Protein AF-A0AAW2H6U5-F1 (afdb_monomer)

Mean predicted aligned error: 12.39 Å

Radius of gyration: 23.2 Å; Cα contacts (8 Å, |Δi|>4): 201; chains: 1; bounding box: 66×37×61 Å

Secondary structure (DSSP, 8-state):
--TTSSS-HHHHHHHHHHHHHHHHHTHHHHHHHHHT-HHHHHHHHHHHHHHHHHHHT--TTS-HHHHHHHTT---HHHHHHHHT-HHHHHHHT-SS-HHHHHHTTS-S--S-SSSS-S---HHIIIII-GGGHHHHHHHHHHH-S---HHHHHHHHHH-HHHHHHHHHHHHHHHHHHHHHHHHHHHHH-PPP--THHHHHHHHHHHHHHHHTT--

Solvent-accessible surface area (backbone atoms only — not comparable to full-atom values): 12044 Å² total; per-residue (Å²): 133,70,73,85,73,76,80,56,62,68,59,42,46,50,54,53,50,52,53,48,51,57,57,45,70,50,10,71,78,44,33,70,66,35,73,77,30,70,72,56,42,52,52,51,50,56,55,48,31,56,51,23,26,63,45,60,51,50,64,90,84,57,51,56,66,60,27,24,59,74,49,74,44,76,58,64,69,61,54,13,50,63,65,42,31,44,51,59,25,48,78,69,41,46,65,75,30,32,37,38,29,27,74,72,67,77,37,95,53,26,40,34,93,79,52,92,46,75,55,21,42,38,63,40,58,60,66,65,42,75,82,44,47,69,55,43,50,63,36,30,77,67,73,37,88,68,50,51,67,70,53,46,54,56,47,28,77,74,32,71,69,34,34,50,41,50,46,53,43,26,46,57,50,48,54,49,40,42,51,50,50,56,49,49,48,66,74,71,44,84,74,76,77,74,63,64,73,60,52,55,61,53,50,56,53,53,53,53,55,56,62,67,72,77,114

Sequence (215 aa):
MRNLAGPSYWCRRLYATALESIALYGSPVWAEATAKNRKIERKIAAAQKIIAIRTIRGYRTIGADAAMVMACRPPIPVAAAARSSVMTQIISGHGSFPAFLAKIGKRESPKCTYCEAERDDADHTLATCPRWETERRDLKAVIGENLSLPVVVSTMVSREEAWEAVRIFSERVMLKKEQDERRENRESGPFPRTSARTRGLTEERRENGRRQACG

Foldseek 3Di:
DQLPDDDDLVVLLVVLVVVLCVLLVCLLVCLVVQVVPPVSLVVQLVVNQVSLCSNQSHDPPDDSVRSCVSSVHDRSSVSSCVSNQLLVCLLVQHALQLQNCCVVVNDVAQADPQDGRRHGTSCCLQQPRPVLVVLNVLLCVQQNNDRDSVSLVVSLVVDVVSVVSSSVSSCVSRVVSVVVVVVVCVVVDDDPPPPVVVVVVVVVVVVVVVVVVPD

Organism: NCBI:txid328185

pLDDT: mean 82.12, std 15.39, range [36.56, 96.62]

Structure (mmCIF, N/CA/C/O backbone):
data_AF-A0AAW2H6U5-F1
#
_entry.id   AF-A0AAW2H6U5-F1
#
loop_
_atom_site.group_PDB
_atom_site.id
_atom_site.type_symbol
_atom_site.label_atom_id
_atom_site.label_alt_id
_atom_site.label_comp_id
_atom_site.label_asym_id
_atom_site.label_entity_id
_atom_site.label_seq_id
_atom_site.pdbx_PDB_ins_code
_atom_site.Cartn_x
_atom_site.Cartn_y
_atom_site.Cartn_z
_atom_site.occupancy
_atom_site.B_iso_or_equiv
_atom_site.auth_seq_id
_atom_site.auth_comp_id
_atom_site.auth_asym_id
_atom_site.auth_atom_id
_atom_site.pdbx_PDB_model_num
ATOM 1 N N . MET A 1 1 ? 28.348 12.782 -23.725 1.00 47.97 1 MET A N 1
ATOM 2 C CA . MET A 1 1 ? 29.089 11.500 -23.734 1.00 47.97 1 MET A CA 1
ATOM 3 C C . MET A 1 1 ? 28.884 10.831 -25.079 1.00 47.97 1 MET A C 1
ATOM 5 O O . MET A 1 1 ? 27.782 10.912 -25.605 1.00 47.97 1 MET A O 1
ATOM 9 N N . ARG A 1 2 ? 29.933 10.230 -25.647 1.00 54.41 2 ARG A N 1
ATOM 10 C CA . ARG A 1 2 ? 29.872 9.526 -26.934 1.00 54.41 2 ARG A CA 1
ATOM 11 C C . ARG A 1 2 ? 29.038 8.254 -26.771 1.00 54.41 2 ARG A C 1
ATOM 13 O O . ARG A 1 2 ? 29.382 7.395 -25.970 1.00 54.41 2 ARG A O 1
ATOM 20 N N . ASN A 1 3 ? 27.966 8.114 -27.546 1.00 62.38 3 ASN A N 1
ATOM 21 C CA . ASN A 1 3 ? 27.073 6.954 -27.478 1.00 62.38 3 ASN A CA 1
ATOM 22 C C . ASN A 1 3 ? 27.720 5.659 -28.005 1.00 62.38 3 ASN A C 1
ATOM 24 O O . ASN A 1 3 ? 27.108 4.603 -27.893 1.00 62.38 3 ASN A O 1
ATOM 28 N N . LEU A 1 4 ? 28.949 5.705 -28.538 1.00 62.38 4 LEU A N 1
ATOM 29 C CA . LEU A 1 4 ? 29.578 4.635 -29.326 1.00 62.38 4 LEU A CA 1
ATOM 30 C C . LEU A 1 4 ? 30.656 3.813 -28.587 1.00 62.38 4 LEU A C 1
ATOM 32 O O . LEU A 1 4 ? 30.860 2.662 -28.957 1.00 62.38 4 LEU A O 1
ATOM 36 N N . ALA A 1 5 ? 31.213 4.293 -27.470 1.00 63.22 5 ALA A N 1
ATOM 37 C CA . ALA A 1 5 ? 32.173 3.540 -26.650 1.00 63.22 5 ALA A CA 1
ATOM 38 C C . ALA A 1 5 ? 31.732 3.547 -25.177 1.00 63.22 5 ALA A C 1
ATOM 40 O O . ALA A 1 5 ? 31.660 4.605 -24.555 1.00 63.22 5 ALA A O 1
ATOM 41 N N . GLY A 1 6 ? 31.358 2.385 -24.635 1.00 69.38 6 GLY A N 1
ATOM 42 C CA . GLY A 1 6 ? 30.883 2.255 -23.255 1.00 69.38 6 GLY A CA 1
ATOM 43 C C . GLY A 1 6 ? 30.446 0.827 -22.903 1.00 69.38 6 GLY A C 1
ATOM 44 O O . GLY A 1 6 ? 30.446 -0.031 -23.787 1.00 69.38 6 GLY A O 1
ATOM 45 N N . PRO A 1 7 ? 30.053 0.572 -21.639 1.00 75.62 7 PRO A N 1
ATOM 46 C CA . PRO A 1 7 ? 29.715 -0.762 -21.131 1.00 75.62 7 PRO A CA 1
ATOM 47 C C . PRO A 1 7 ? 28.655 -1.480 -21.974 1.00 75.62 7 PRO A C 1
ATOM 49 O O . PRO A 1 7 ? 27.832 -0.834 -22.629 1.00 75.62 7 PRO A O 1
ATOM 52 N N . SER A 1 8 ? 28.627 -2.813 -21.941 1.00 80.38 8 SER A N 1
ATOM 53 C CA . SER A 1 8 ? 27.628 -3.603 -22.674 1.00 80.38 8 SER A CA 1
ATOM 54 C C . SER A 1 8 ? 26.189 -3.207 -22.296 1.00 80.38 8 SER A C 1
ATOM 56 O O . SER A 1 8 ? 25.937 -2.583 -21.257 1.00 80.38 8 SER A O 1
ATOM 58 N N . TYR A 1 9 ? 25.226 -3.546 -23.158 1.00 79.44 9 TYR A N 1
ATOM 59 C CA . TYR A 1 9 ? 23.799 -3.344 -22.876 1.00 79.44 9 TYR A CA 1
ATOM 60 C C . TYR A 1 9 ? 23.400 -3.976 -21.532 1.00 79.44 9 TYR A C 1
ATOM 62 O O . TYR A 1 9 ? 22.766 -3.323 -20.703 1.00 79.44 9 TYR A O 1
ATOM 70 N N . TRP A 1 10 ? 23.862 -5.204 -21.278 1.00 79.62 10 TRP A N 1
ATOM 71 C CA . TRP A 1 10 ? 23.588 -5.953 -20.052 1.00 79.62 10 TRP A CA 1
ATOM 72 C C . TRP A 1 10 ? 24.084 -5.235 -18.797 1.00 79.62 10 TRP A C 1
ATOM 74 O O . TRP A 1 10 ? 23.314 -5.083 -17.850 1.00 79.62 10 TRP A O 1
ATOM 84 N N . CYS A 1 11 ? 25.315 -4.710 -18.808 1.00 82.38 11 CYS A N 1
ATOM 85 C CA . CYS A 1 11 ? 25.850 -3.950 -17.676 1.00 82.38 11 CYS A CA 1
ATOM 86 C C . CYS A 1 11 ? 24.999 -2.711 -17.379 1.00 82.38 11 CYS A C 1
ATOM 88 O O . CYS A 1 11 ? 24.620 -2.465 -16.237 1.00 82.38 11 CYS A O 1
ATOM 90 N N . ARG A 1 12 ? 24.644 -1.935 -18.408 1.00 85.25 12 ARG A N 1
ATOM 91 C CA . ARG A 1 12 ? 23.843 -0.712 -18.234 1.00 85.25 12 ARG A CA 1
ATOM 92 C C . ARG A 1 12 ? 22.440 -1.002 -17.735 1.00 85.25 12 ARG A C 1
ATOM 94 O O . ARG A 1 12 ? 21.948 -0.301 -16.853 1.00 85.25 12 ARG A O 1
ATOM 101 N N . ARG A 1 13 ? 21.826 -2.060 -18.258 1.00 84.88 13 ARG A N 1
ATOM 102 C CA . ARG A 1 13 ? 20.518 -2.523 -17.811 1.00 84.88 13 ARG A CA 1
ATOM 103 C C . ARG A 1 13 ? 20.555 -2.986 -16.360 1.00 84.88 13 ARG A C 1
ATOM 105 O O . ARG A 1 13 ? 19.623 -2.693 -15.617 1.00 84.88 13 ARG A O 1
ATOM 112 N N . LEU A 1 14 ? 21.624 -3.657 -15.935 1.00 85.62 14 LEU A N 1
ATOM 113 C CA . LEU A 1 14 ? 21.800 -4.081 -14.547 1.00 85.62 14 LEU A CA 1
ATOM 114 C C . LEU A 1 14 ? 21.896 -2.874 -13.603 1.00 85.62 14 LEU A C 1
ATOM 116 O O . LEU A 1 14 ? 21.131 -2.803 -12.645 1.00 85.62 14 LEU A O 1
ATOM 120 N N . TYR A 1 15 ? 22.719 -1.871 -13.929 1.00 82.56 15 TYR A N 1
ATOM 121 C CA . TYR A 1 15 ? 22.787 -0.626 -13.151 1.00 82.56 15 TYR A CA 1
ATOM 122 C C . TYR A 1 15 ? 21.450 0.118 -13.102 1.00 82.56 15 TYR A C 1
ATOM 124 O O . TYR A 1 15 ? 21.033 0.556 -12.032 1.00 82.56 15 TYR A O 1
ATOM 132 N N . ALA A 1 16 ? 20.753 0.237 -14.236 1.00 84.31 16 ALA A N 1
ATOM 133 C CA . ALA A 1 16 ? 19.435 0.864 -14.278 1.00 84.31 16 ALA A CA 1
ATOM 134 C C . ALA A 1 16 ? 18.430 0.122 -13.381 1.00 84.31 16 ALA A C 1
ATOM 136 O O . ALA A 1 16 ? 17.672 0.747 -12.649 1.00 84.31 16 ALA A O 1
ATOM 137 N N . THR A 1 17 ? 18.450 -1.214 -13.397 1.00 85.31 17 THR A N 1
ATOM 138 C CA . THR A 1 17 ? 17.581 -2.050 -12.548 1.00 85.31 17 THR A CA 1
ATOM 139 C C . THR A 1 17 ? 17.917 -1.895 -11.067 1.00 85.31 17 THR A C 1
ATOM 141 O O . THR A 1 17 ? 17.013 -1.755 -10.254 1.00 85.31 17 THR A O 1
ATOM 144 N N . ALA A 1 18 ? 19.201 -1.867 -10.701 1.00 86.75 18 ALA A N 1
ATOM 145 C CA . ALA A 1 18 ? 19.619 -1.672 -9.315 1.00 86.75 18 ALA A CA 1
ATOM 146 C C . ALA A 1 18 ? 19.183 -0.298 -8.775 1.00 86.75 18 ALA A C 1
ATOM 148 O O . ALA A 1 18 ? 18.625 -0.213 -7.683 1.00 86.75 18 ALA A O 1
ATOM 149 N N . LEU A 1 19 ? 19.377 0.767 -9.562 1.00 82.88 19 LEU A N 1
ATOM 150 C CA . LEU A 1 19 ? 18.942 2.119 -9.199 1.00 82.88 19 LEU A CA 1
ATOM 151 C C . LEU A 1 19 ? 17.421 2.209 -9.040 1.00 82.88 19 LEU A C 1
ATOM 153 O O . LEU A 1 19 ? 16.945 2.811 -8.079 1.00 82.88 19 LEU A O 1
ATOM 157 N N . GLU A 1 20 ? 16.661 1.588 -9.943 1.00 82.81 20 GLU A N 1
ATOM 158 C CA . GLU A 1 20 ? 15.203 1.522 -9.832 1.00 82.81 20 GLU A CA 1
ATOM 159 C C . GLU A 1 20 ? 14.761 0.731 -8.600 1.00 82.81 20 GLU A C 1
ATOM 161 O O . GLU A 1 20 ? 13.900 1.203 -7.865 1.00 82.81 20 GLU A O 1
ATOM 166 N N . SER A 1 21 ? 15.371 -0.420 -8.310 1.00 82.38 21 SER A N 1
ATOM 167 C CA . SER A 1 21 ? 15.070 -1.193 -7.101 1.00 82.38 21 SER A CA 1
ATOM 168 C C . SER A 1 21 ? 15.317 -0.391 -5.823 1.00 82.38 21 SER A C 1
ATOM 170 O O . SER A 1 21 ? 14.460 -0.395 -4.943 1.00 82.38 21 SER A O 1
ATOM 172 N N . ILE A 1 22 ? 16.429 0.347 -5.737 1.00 83.06 22 ILE A N 1
ATOM 173 C CA . ILE A 1 22 ? 16.742 1.211 -4.586 1.00 83.06 22 ILE A CA 1
ATOM 174 C C . ILE A 1 22 ? 15.729 2.356 -4.467 1.00 83.06 22 ILE A C 1
ATOM 176 O O . ILE A 1 22 ? 15.188 2.591 -3.386 1.00 83.06 22 ILE A O 1
ATOM 180 N N . ALA A 1 23 ? 15.440 3.054 -5.571 1.00 82.94 23 ALA A N 1
ATOM 181 C CA . ALA A 1 23 ? 14.481 4.157 -5.575 1.00 82.94 23 ALA A CA 1
ATOM 182 C C . ALA A 1 23 ? 13.087 3.684 -5.136 1.00 82.94 23 ALA A C 1
ATOM 184 O O . ALA A 1 23 ? 12.436 4.313 -4.300 1.00 82.94 23 ALA A O 1
ATOM 185 N N . LEU A 1 24 ? 12.653 2.543 -5.669 1.00 84.31 24 LEU A N 1
ATOM 186 C CA . LEU A 1 24 ? 11.332 1.980 -5.433 1.00 84.31 24 LEU A CA 1
ATOM 187 C C . LEU A 1 24 ? 11.199 1.284 -4.074 1.00 84.31 24 LEU A C 1
ATOM 189 O O . LEU A 1 24 ? 10.089 1.221 -3.554 1.00 84.31 24 LEU A O 1
ATOM 193 N N . TYR A 1 25 ? 12.288 0.812 -3.467 1.00 82.19 25 TYR A N 1
ATOM 194 C CA . TYR A 1 25 ? 12.270 0.298 -2.093 1.00 82.19 25 TYR A CA 1
ATOM 195 C C . TYR A 1 25 ? 11.802 1.372 -1.100 1.00 82.19 25 TYR A C 1
ATOM 197 O O . TYR A 1 25 ? 10.975 1.112 -0.232 1.00 82.19 25 TYR A O 1
ATOM 205 N N . GLY A 1 26 ? 12.262 2.613 -1.281 1.00 78.50 26 GLY A N 1
ATOM 206 C CA . GLY A 1 26 ? 11.816 3.753 -0.479 1.00 78.50 26 GLY A CA 1
ATOM 207 C C . GLY A 1 26 ? 10.468 4.346 -0.899 1.00 78.50 26 GLY A C 1
ATOM 208 O O . GLY A 1 26 ? 10.044 5.321 -0.280 1.00 78.50 26 GLY A O 1
ATOM 209 N N . SER A 1 27 ? 9.806 3.811 -1.937 1.00 84.56 27 SER A N 1
ATOM 210 C CA . SER A 1 27 ? 8.591 4.413 -2.514 1.00 84.56 27 SER A CA 1
ATOM 211 C C . SER A 1 27 ? 7.471 4.683 -1.510 1.00 84.56 27 SER A C 1
ATOM 213 O O . SER A 1 27 ? 6.903 5.768 -1.609 1.00 84.56 27 SER A O 1
ATOM 215 N N . PRO A 1 28 ? 7.197 3.846 -0.487 1.00 75.50 28 PRO A N 1
ATOM 216 C CA . PRO A 1 28 ? 6.166 4.167 0.501 1.00 75.50 28 PRO A CA 1
ATOM 217 C C . PRO A 1 28 ? 6.388 5.499 1.229 1.00 75.50 28 PRO A C 1
ATOM 219 O O . PRO A 1 28 ? 5.431 6.137 1.643 1.00 75.50 28 PRO A O 1
ATOM 222 N N . VAL A 1 29 ? 7.641 5.945 1.370 1.00 75.88 29 VAL A N 1
ATOM 223 C CA . VAL A 1 29 ? 7.982 7.172 2.107 1.00 75.88 29 VAL A CA 1
ATOM 224 C C . VAL A 1 29 ? 7.812 8.422 1.246 1.00 75.88 29 VAL A C 1
ATOM 226 O O . VAL A 1 29 ? 7.432 9.476 1.751 1.00 75.88 29 VAL A O 1
ATOM 229 N N . TRP A 1 30 ? 8.136 8.339 -0.046 1.00 82.81 30 TRP A N 1
ATOM 230 C CA . TRP A 1 30 ? 8.216 9.519 -0.911 1.00 82.81 30 TRP A CA 1
ATOM 231 C C . TRP A 1 30 ? 7.161 9.557 -2.025 1.00 82.81 30 TRP A C 1
ATOM 233 O O . TRP A 1 30 ? 6.869 10.647 -2.516 1.00 82.81 30 TRP A O 1
ATOM 243 N N . ALA A 1 31 ? 6.564 8.430 -2.429 1.00 83.69 31 ALA A N 1
ATOM 244 C CA . ALA A 1 31 ? 5.676 8.360 -3.596 1.00 83.69 31 ALA A CA 1
ATOM 245 C C . ALA A 1 31 ? 4.509 9.348 -3.483 1.00 83.69 31 ALA A C 1
ATOM 247 O O . ALA A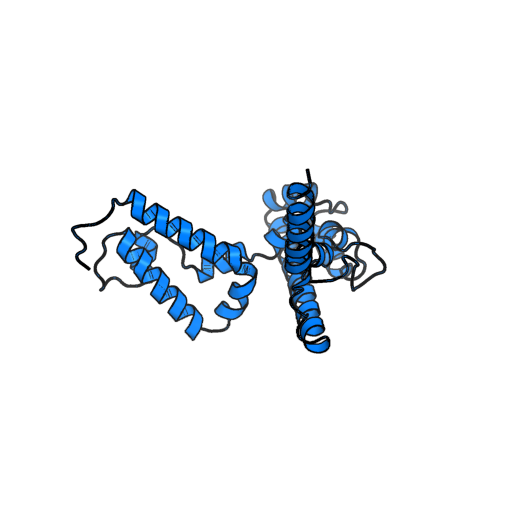 1 31 ? 4.345 10.199 -4.358 1.00 83.69 31 ALA A O 1
ATOM 248 N N . GLU A 1 32 ? 3.781 9.330 -2.363 1.00 75.94 32 GLU A N 1
ATOM 249 C CA . GLU A 1 32 ? 2.637 10.222 -2.138 1.00 75.94 32 GLU A CA 1
ATOM 250 C C . GLU A 1 32 ? 3.055 11.706 -2.094 1.00 75.94 32 GLU A C 1
ATOM 252 O O . GLU A 1 32 ? 2.408 12.572 -2.688 1.00 75.94 32 GLU A O 1
ATOM 257 N N . ALA A 1 33 ? 4.178 12.010 -1.434 1.00 78.44 33 ALA A N 1
ATOM 258 C CA . ALA A 1 33 ? 4.693 13.373 -1.317 1.00 78.44 33 ALA A CA 1
ATOM 259 C C . ALA A 1 33 ? 5.113 13.952 -2.679 1.00 78.44 33 ALA A C 1
ATOM 261 O O . ALA A 1 33 ? 4.900 15.135 -2.955 1.00 78.44 33 ALA A O 1
ATOM 262 N N . THR A 1 34 ? 5.695 13.121 -3.547 1.00 82.62 34 THR A N 1
ATOM 263 C CA . THR A 1 34 ? 6.127 13.541 -4.888 1.00 82.62 34 THR A CA 1
ATOM 264 C C . THR A 1 34 ? 4.982 13.610 -5.893 1.00 82.62 34 THR A C 1
ATOM 266 O O . THR A 1 34 ? 4.987 14.522 -6.719 1.00 82.62 34 THR A O 1
ATOM 269 N N . ALA A 1 35 ? 3.968 12.744 -5.776 1.00 77.62 35 ALA A N 1
ATOM 270 C CA . ALA A 1 35 ? 2.768 12.769 -6.617 1.00 77.62 35 ALA A CA 1
ATOM 271 C C . ALA A 1 35 ? 1.986 14.090 -6.490 1.00 77.62 35 ALA A C 1
ATOM 273 O O . ALA A 1 35 ? 1.410 14.581 -7.457 1.00 77.62 35 ALA A O 1
ATOM 274 N N . LYS A 1 36 ? 2.022 14.723 -5.311 1.00 81.06 36 LYS A N 1
ATOM 275 C CA . LYS A 1 36 ? 1.376 16.024 -5.063 1.00 81.06 36 LYS A CA 1
ATOM 276 C C . LYS A 1 36 ? 2.177 17.220 -5.598 1.00 81.06 36 LYS A C 1
ATOM 278 O O . LYS A 1 36 ? 1.677 18.343 -5.588 1.00 81.06 36 LYS A O 1
ATOM 283 N N . ASN A 1 37 ? 3.415 17.021 -6.066 1.00 88.19 37 ASN A N 1
ATOM 284 C CA . ASN A 1 37 ? 4.310 18.103 -6.477 1.00 88.19 37 ASN A CA 1
ATOM 285 C C . ASN A 1 37 ? 4.921 17.874 -7.869 1.00 88.19 37 ASN A C 1
ATOM 287 O O . ASN A 1 37 ? 6.013 17.314 -8.015 1.00 88.19 37 ASN A O 1
ATOM 291 N N . ARG A 1 38 ? 4.283 18.463 -8.891 1.00 86.88 38 ARG A N 1
ATOM 292 C CA . ARG A 1 38 ? 4.732 18.415 -10.298 1.00 86.88 38 ARG A CA 1
ATOM 293 C C . ARG A 1 38 ? 6.185 18.853 -10.511 1.00 86.88 38 ARG A C 1
ATOM 295 O O . ARG A 1 38 ? 6.823 18.405 -11.462 1.00 86.88 38 ARG A O 1
ATOM 302 N N . LYS A 1 39 ? 6.740 19.745 -9.677 1.00 89.25 39 LYS A N 1
ATOM 303 C CA . LYS A 1 39 ? 8.150 20.162 -9.811 1.00 89.25 39 LYS A CA 1
ATOM 304 C C . LYS A 1 39 ? 9.098 19.027 -9.424 1.00 89.25 39 LYS A C 1
ATOM 306 O O . LYS A 1 39 ? 10.117 18.849 -10.087 1.00 89.25 39 LYS A O 1
ATOM 311 N N . ILE A 1 40 ? 8.778 18.274 -8.371 1.00 86.38 40 ILE A N 1
ATOM 312 C CA . ILE A 1 40 ? 9.586 17.129 -7.929 1.00 86.38 40 ILE A CA 1
ATOM 313 C C . ILE A 1 40 ? 9.432 15.972 -8.916 1.00 86.38 40 ILE A C 1
ATOM 315 O O . ILE A 1 40 ? 10.435 15.409 -9.349 1.00 86.38 40 ILE A O 1
ATOM 319 N N . GLU A 1 41 ? 8.206 15.695 -9.355 1.00 84.12 41 GLU A N 1
ATOM 320 C CA . GLU A 1 41 ? 7.919 14.677 -10.368 1.00 84.12 41 GLU A CA 1
ATOM 321 C C . GLU A 1 41 ? 8.724 14.907 -11.660 1.00 84.12 41 GLU A C 1
ATOM 323 O O . GLU A 1 41 ? 9.410 14.006 -12.144 1.00 84.12 41 GLU A O 1
ATOM 328 N N . ARG A 1 42 ? 8.757 16.149 -12.166 1.00 86.88 42 ARG A N 1
ATOM 329 C CA . ARG A 1 42 ? 9.573 16.520 -13.336 1.00 86.88 42 ARG A CA 1
ATOM 330 C C . ARG A 1 42 ? 11.068 16.292 -13.119 1.00 86.88 42 ARG A C 1
ATOM 332 O O . ARG A 1 42 ? 11.757 15.884 -14.052 1.00 86.88 42 ARG A O 1
ATOM 339 N N . LYS A 1 43 ? 11.587 16.545 -11.913 1.00 89.12 43 LYS A N 1
ATOM 340 C CA . LYS A 1 43 ? 12.998 16.278 -11.583 1.00 89.12 43 LYS A CA 1
ATOM 341 C C . LYS A 1 43 ? 13.301 14.778 -11.596 1.00 89.12 43 LYS A C 1
ATOM 343 O O . LYS A 1 43 ? 14.331 14.383 -12.138 1.00 89.12 43 LYS A O 1
ATOM 348 N N . ILE A 1 44 ? 12.398 13.952 -11.063 1.00 87.88 44 ILE A N 1
ATOM 349 C CA . ILE A 1 44 ? 12.517 12.486 -11.100 1.00 87.88 44 ILE A CA 1
ATOM 350 C C . ILE A 1 44 ? 12.487 11.990 -12.550 1.00 87.88 44 ILE A C 1
ATOM 352 O O . ILE A 1 44 ? 13.386 11.256 -12.959 1.00 87.88 44 ILE A O 1
ATOM 356 N N . ALA A 1 45 ? 11.527 12.453 -13.355 1.00 85.81 45 ALA A N 1
ATOM 357 C CA . ALA A 1 45 ? 11.429 12.096 -14.770 1.00 85.81 45 ALA A CA 1
ATOM 358 C C . ALA A 1 45 ? 12.678 12.522 -15.565 1.00 85.81 45 ALA A C 1
ATOM 360 O O . ALA A 1 45 ? 13.179 11.766 -16.398 1.00 85.81 45 ALA A O 1
ATOM 361 N N . ALA A 1 46 ? 13.242 13.700 -15.276 1.00 89.25 46 ALA A N 1
ATOM 362 C CA . ALA A 1 46 ? 14.486 14.158 -15.892 1.00 89.25 46 ALA A CA 1
ATOM 363 C C . ALA A 1 46 ? 15.682 13.261 -15.526 1.00 89.25 46 ALA A C 1
ATOM 365 O O . ALA A 1 46 ? 16.483 12.921 -16.399 1.00 89.25 46 ALA A O 1
ATOM 366 N N . ALA A 1 47 ? 15.791 12.834 -14.264 1.00 89.88 47 ALA A N 1
ATOM 367 C CA . ALA A 1 47 ? 16.833 11.908 -13.825 1.00 89.88 47 ALA A CA 1
ATOM 368 C C . ALA A 1 47 ? 16.672 10.521 -14.473 1.00 89.88 47 ALA A C 1
ATOM 370 O O . ALA A 1 47 ? 17.640 9.963 -14.998 1.00 89.88 47 ALA A O 1
ATOM 371 N N . GLN A 1 48 ? 15.446 9.995 -14.518 1.00 90.56 48 GLN A N 1
ATOM 372 C CA . GLN A 1 48 ? 15.150 8.710 -15.146 1.00 90.56 48 GLN A CA 1
ATOM 373 C C . GLN A 1 48 ? 15.415 8.734 -16.656 1.00 90.56 48 GLN A C 1
ATOM 375 O O . GLN A 1 48 ? 16.009 7.795 -17.186 1.00 90.56 48 GLN A O 1
ATOM 380 N N . LYS A 1 49 ? 15.079 9.833 -17.346 1.00 91.44 49 LYS A N 1
ATOM 381 C CA . LYS A 1 49 ? 15.386 10.033 -18.771 1.00 91.44 49 LYS A CA 1
ATOM 382 C C . LYS A 1 49 ? 16.875 9.845 -19.061 1.00 91.44 49 LYS A C 1
ATOM 384 O O . LYS A 1 49 ? 17.232 9.217 -20.056 1.00 91.44 49 LYS A O 1
ATOM 389 N N . ILE A 1 50 ? 17.756 10.365 -18.204 1.00 90.94 50 ILE A N 1
ATOM 390 C CA . ILE A 1 50 ? 19.208 10.223 -18.382 1.00 90.94 50 ILE A CA 1
ATOM 391 C C . ILE A 1 50 ? 19.614 8.742 -18.346 1.00 90.94 50 ILE A C 1
ATOM 393 O O . ILE A 1 50 ? 20.427 8.303 -19.162 1.00 90.94 50 ILE A O 1
ATOM 397 N N . ILE A 1 51 ? 19.042 7.965 -17.425 1.00 88.69 51 ILE A N 1
ATOM 398 C CA . ILE A 1 51 ? 19.302 6.525 -17.289 1.00 88.69 51 ILE A CA 1
ATOM 399 C C . ILE A 1 51 ? 18.735 5.759 -18.494 1.00 88.69 51 ILE A C 1
ATOM 401 O O . ILE A 1 51 ? 19.441 4.937 -19.084 1.00 88.69 51 ILE A O 1
ATOM 405 N N . ALA A 1 52 ? 17.505 6.069 -18.910 1.00 90.19 52 ALA A N 1
ATOM 406 C CA . ALA A 1 52 ? 16.844 5.443 -20.053 1.00 90.19 52 ALA A CA 1
ATOM 407 C C . ALA A 1 52 ? 17.641 5.655 -21.350 1.00 90.19 52 ALA A C 1
ATOM 409 O O . ALA A 1 52 ? 18.005 4.687 -22.017 1.00 90.19 52 ALA A O 1
ATOM 410 N N . ILE A 1 53 ? 18.039 6.900 -21.642 1.00 91.44 53 ILE A N 1
ATOM 411 C CA . ILE A 1 53 ? 18.857 7.240 -22.818 1.00 91.44 53 ILE A CA 1
ATOM 412 C C . ILE A 1 53 ? 20.194 6.489 -22.807 1.00 91.44 53 ILE A C 1
ATOM 414 O O . ILE A 1 53 ? 20.617 5.956 -23.835 1.00 91.44 53 ILE A O 1
ATOM 418 N N . ARG A 1 54 ? 20.860 6.401 -21.648 1.00 88.62 54 ARG A N 1
ATOM 419 C CA . ARG A 1 54 ? 22.122 5.653 -21.512 1.00 88.62 54 ARG A CA 1
ATOM 420 C C . ARG A 1 54 ? 21.943 4.159 -21.765 1.00 88.62 54 ARG A C 1
ATOM 422 O O . ARG A 1 54 ? 22.834 3.551 -22.365 1.00 88.62 54 ARG A O 1
ATOM 429 N N . THR A 1 55 ? 20.816 3.595 -21.336 1.00 89.38 55 THR A N 1
ATOM 430 C CA . THR A 1 55 ? 20.474 2.175 -21.503 1.00 89.38 55 THR A CA 1
ATOM 431 C C . THR A 1 55 ? 20.273 1.826 -22.976 1.00 89.38 55 THR A C 1
ATOM 433 O O . THR A 1 55 ? 20.852 0.851 -23.447 1.00 89.38 55 THR A O 1
ATOM 436 N N . ILE A 1 56 ? 19.553 2.669 -23.723 1.00 90.06 56 ILE A N 1
ATOM 437 C CA . ILE A 1 56 ? 19.238 2.434 -25.145 1.00 90.06 56 ILE A CA 1
ATOM 438 C C . ILE A 1 56 ? 20.269 3.011 -26.127 1.00 90.06 56 ILE A C 1
ATOM 440 O O . ILE A 1 56 ? 20.084 2.908 -27.333 1.00 90.06 56 ILE A O 1
ATOM 444 N N . ARG A 1 57 ? 21.343 3.656 -25.642 1.00 88.31 57 ARG A N 1
ATOM 445 C CA . ARG A 1 57 ? 22.323 4.404 -26.474 1.00 88.31 57 ARG A CA 1
ATOM 446 C C . ARG A 1 57 ? 21.700 5.524 -27.313 1.00 88.31 57 ARG A C 1
ATOM 448 O O . ARG A 1 57 ? 22.244 5.912 -28.344 1.00 88.31 57 ARG A O 1
ATOM 455 N N . GLY A 1 58 ? 20.581 6.058 -26.846 1.00 88.06 58 GLY A N 1
ATOM 456 C CA . GLY A 1 58 ? 19.780 7.023 -27.577 1.00 88.06 58 GLY A CA 1
ATOM 457 C C . GLY A 1 58 ? 20.441 8.396 -27.681 1.00 88.06 58 GLY A C 1
ATOM 458 O O . GLY A 1 58 ? 21.314 8.769 -26.891 1.00 88.06 58 GLY A O 1
ATOM 459 N N . TYR A 1 59 ? 20.012 9.191 -28.655 1.00 87.81 59 TYR A N 1
ATOM 460 C CA . TYR A 1 59 ? 20.386 10.600 -28.725 1.00 87.81 59 TYR A CA 1
ATOM 461 C C . TYR A 1 59 ? 19.708 11.401 -27.606 1.00 87.81 59 TYR A C 1
ATOM 463 O O . TYR A 1 59 ? 18.587 11.109 -27.195 1.00 87.81 59 TYR A O 1
ATOM 471 N N . ARG A 1 60 ? 20.370 12.466 -27.133 1.00 87.44 60 ARG A N 1
ATOM 472 C CA . ARG A 1 60 ? 19.831 13.347 -26.073 1.00 87.44 60 ARG A CA 1
ATOM 473 C C . ARG A 1 60 ? 18.504 14.029 -26.445 1.00 87.44 60 ARG A C 1
ATOM 475 O O . ARG A 1 60 ? 17.800 14.502 -25.555 1.00 87.44 60 ARG A O 1
ATOM 482 N N . THR A 1 61 ? 18.209 14.120 -27.743 1.00 90.44 61 THR A N 1
ATOM 483 C CA . THR A 1 61 ? 17.004 14.736 -28.318 1.00 90.44 61 THR A CA 1
ATOM 484 C C . THR A 1 61 ? 15.759 13.872 -28.166 1.00 90.44 61 THR A C 1
ATOM 486 O O . THR A 1 61 ? 14.658 14.398 -28.276 1.00 90.44 61 THR A O 1
ATOM 489 N N . ILE A 1 62 ? 15.905 12.579 -27.861 1.00 91.69 62 ILE A N 1
ATOM 490 C CA . ILE A 1 62 ? 14.767 11.692 -27.614 1.00 91.69 62 ILE A CA 1
ATOM 491 C C . ILE A 1 62 ? 13.952 12.240 -26.429 1.00 91.69 62 ILE A C 1
ATOM 493 O O . ILE A 1 62 ? 14.508 12.654 -25.401 1.00 91.69 62 ILE A O 1
ATOM 497 N N . GLY A 1 63 ? 12.626 12.279 -26.589 1.00 90.44 63 GLY A N 1
ATOM 498 C CA . GLY A 1 63 ? 11.683 12.663 -25.534 1.00 90.44 63 GLY A CA 1
ATOM 499 C C . GLY A 1 63 ? 11.786 11.749 -24.307 1.00 90.44 63 GLY A C 1
ATOM 500 O O . GLY A 1 63 ? 12.286 10.631 -24.404 1.00 90.44 63 GLY A O 1
ATOM 501 N N . ALA A 1 64 ? 11.350 12.218 -23.133 1.00 88.31 64 ALA A N 1
ATOM 502 C CA . ALA A 1 64 ? 11.421 11.412 -21.907 1.00 88.31 64 ALA A CA 1
ATOM 503 C C . ALA A 1 64 ? 10.622 10.106 -22.050 1.00 88.31 64 ALA A C 1
ATOM 505 O O . ALA A 1 64 ? 11.179 9.029 -21.851 1.00 88.31 64 ALA A O 1
ATOM 506 N N . ASP A 1 65 ? 9.367 10.209 -22.486 1.00 89.38 65 ASP A N 1
ATOM 507 C CA . ASP A 1 65 ? 8.455 9.067 -22.603 1.00 89.38 65 ASP A CA 1
ATOM 508 C C . ASP A 1 65 ? 8.926 8.073 -23.666 1.00 89.38 65 ASP A C 1
ATOM 510 O O . ASP A 1 65 ? 9.031 6.880 -23.396 1.00 89.38 65 ASP A O 1
ATOM 514 N N . ALA A 1 66 ? 9.350 8.568 -24.833 1.00 91.88 66 ALA A N 1
ATOM 515 C CA . ALA A 1 66 ? 9.921 7.731 -25.887 1.00 91.88 66 ALA A CA 1
ATOM 516 C C . ALA A 1 66 ? 11.180 6.973 -25.422 1.00 91.88 66 ALA A C 1
ATOM 518 O O . ALA A 1 66 ? 11.342 5.792 -25.727 1.00 91.88 66 ALA A O 1
ATOM 519 N N . ALA A 1 67 ? 12.068 7.622 -24.657 1.00 92.38 67 ALA A N 1
ATOM 520 C CA . ALA A 1 67 ? 13.253 6.962 -24.112 1.00 92.38 67 ALA A CA 1
ATOM 521 C C . ALA A 1 67 ? 12.888 5.875 -23.088 1.00 92.38 67 ALA A C 1
ATOM 523 O O . ALA A 1 67 ? 13.522 4.823 -23.074 1.00 92.38 67 ALA A O 1
ATOM 524 N N . MET A 1 68 ? 11.880 6.120 -22.246 1.00 90.75 68 MET A N 1
ATOM 525 C CA . MET A 1 68 ? 11.390 5.157 -21.253 1.00 90.75 68 MET A CA 1
ATOM 526 C C . MET A 1 68 ? 10.749 3.932 -21.916 1.00 90.75 68 MET A C 1
ATOM 528 O O . MET A 1 68 ? 11.104 2.804 -21.569 1.00 90.75 68 MET A O 1
ATOM 532 N N . VAL A 1 69 ? 9.902 4.144 -22.929 1.00 92.12 69 VAL A N 1
ATOM 533 C CA . VAL A 1 69 ? 9.288 3.069 -23.727 1.00 92.12 69 VAL A CA 1
ATOM 534 C C . VAL A 1 69 ? 10.360 2.221 -24.409 1.00 92.12 69 VAL A C 1
ATOM 536 O O . VAL A 1 69 ? 10.368 1.005 -24.241 1.00 92.12 69 VAL A O 1
ATOM 539 N N . MET A 1 70 ? 11.325 2.843 -25.096 1.00 90.25 70 MET A N 1
ATOM 540 C CA . MET A 1 70 ? 12.422 2.107 -25.743 1.00 90.25 70 MET A CA 1
ATOM 541 C C . MET A 1 70 ? 13.328 1.369 -24.748 1.00 90.25 70 MET A C 1
ATOM 543 O O . MET A 1 70 ? 13.936 0.359 -25.095 1.00 90.25 70 MET A O 1
ATOM 547 N N . ALA A 1 71 ? 13.448 1.863 -23.513 1.00 89.31 71 ALA A N 1
ATOM 548 C CA . ALA A 1 71 ? 14.200 1.197 -22.452 1.00 89.31 71 ALA A CA 1
ATOM 549 C C . ALA A 1 71 ? 13.403 0.077 -21.754 1.00 89.31 71 ALA A C 1
ATOM 551 O O . ALA A 1 71 ? 13.959 -0.597 -20.881 1.00 89.31 71 ALA A O 1
ATOM 552 N N . CYS A 1 72 ? 12.126 -0.106 -22.111 1.00 90.12 72 CYS A N 1
ATOM 553 C CA . CYS A 1 72 ? 11.160 -0.970 -21.432 1.00 90.12 72 CYS A CA 1
ATOM 554 C C . CYS A 1 72 ? 11.059 -0.666 -19.929 1.00 90.12 72 CYS A C 1
ATOM 556 O O . CYS A 1 72 ? 11.044 -1.582 -19.104 1.00 90.12 72 CYS A O 1
ATOM 558 N N . ARG A 1 73 ? 11.047 0.623 -19.558 1.00 87.62 73 ARG A N 1
ATOM 559 C CA . ARG A 1 73 ? 10.960 1.072 -18.161 1.00 87.62 73 ARG A CA 1
ATOM 560 C C . ARG A 1 73 ? 9.700 1.902 -17.929 1.00 87.62 73 ARG A C 1
ATOM 562 O O . ARG A 1 73 ? 9.514 2.891 -18.635 1.00 87.62 73 ARG A O 1
ATOM 569 N N . PRO A 1 74 ? 8.863 1.567 -16.931 1.00 88.69 74 PRO A N 1
ATOM 570 C CA . PRO A 1 74 ? 7.774 2.448 -16.535 1.00 88.69 74 PRO A CA 1
ATOM 571 C C . PRO A 1 74 ? 8.334 3.717 -15.869 1.00 88.69 74 PRO A C 1
ATOM 573 O O . PRO A 1 74 ? 9.378 3.649 -15.209 1.00 88.69 74 PRO A O 1
ATOM 576 N N . PRO A 1 75 ? 7.654 4.871 -15.975 1.00 89.06 75 PRO A N 1
ATOM 577 C CA . PRO A 1 75 ? 8.002 6.047 -15.186 1.00 89.06 75 PRO A CA 1
ATOM 578 C C . PRO A 1 75 ? 8.065 5.710 -13.688 1.00 89.06 75 PRO A C 1
ATOM 580 O O . PRO A 1 75 ? 7.158 5.075 -13.148 1.00 89.06 75 PRO A O 1
ATOM 583 N N . ILE A 1 76 ? 9.126 6.146 -13.003 1.00 87.50 76 ILE A N 1
ATOM 584 C CA . ILE A 1 76 ? 9.355 5.888 -11.574 1.00 87.50 76 ILE A CA 1
ATOM 585 C C . ILE A 1 76 ? 8.157 6.314 -10.712 1.00 87.50 76 ILE A C 1
ATOM 587 O O . ILE A 1 76 ? 7.800 5.526 -9.845 1.00 87.50 76 ILE A O 1
ATOM 591 N N . PRO A 1 77 ? 7.494 7.473 -10.924 1.00 85.94 77 PRO A N 1
ATOM 592 C CA . PRO A 1 77 ? 6.308 7.836 -10.144 1.00 85.94 77 PRO A CA 1
ATOM 593 C C . PRO A 1 77 ? 5.167 6.817 -10.264 1.00 85.94 77 PRO A C 1
ATOM 595 O O . PRO A 1 77 ? 4.558 6.460 -9.261 1.00 85.94 77 PRO A O 1
ATOM 598 N N . VAL A 1 78 ? 4.930 6.286 -11.468 1.00 83.31 78 VAL A N 1
ATOM 599 C CA . VAL A 1 78 ? 3.895 5.269 -11.722 1.00 83.31 78 VAL A CA 1
ATOM 600 C C . VAL A 1 78 ? 4.270 3.946 -11.053 1.00 83.31 78 VAL A C 1
ATOM 602 O O . VAL A 1 78 ? 3.468 3.356 -10.334 1.00 83.31 78 VAL A O 1
ATOM 605 N N . ALA A 1 79 ? 5.518 3.501 -11.220 1.00 83.50 79 ALA A N 1
ATOM 606 C CA . ALA A 1 79 ? 6.014 2.287 -10.574 1.00 83.50 79 ALA A CA 1
ATOM 607 C C . ALA A 1 79 ? 6.050 2.404 -9.038 1.00 83.50 79 ALA A C 1
ATOM 609 O O . ALA A 1 79 ? 5.836 1.419 -8.332 1.00 83.50 79 ALA A O 1
ATOM 610 N N . ALA A 1 80 ? 6.318 3.601 -8.518 1.00 82.75 80 ALA A N 1
ATOM 611 C CA . ALA A 1 80 ? 6.333 3.899 -7.095 1.00 82.75 80 ALA A CA 1
ATOM 612 C C . ALA A 1 80 ? 4.926 3.894 -6.510 1.00 82.75 80 ALA A C 1
ATOM 614 O O . ALA A 1 80 ? 4.743 3.270 -5.478 1.00 82.75 80 ALA A O 1
ATOM 615 N N . ALA A 1 81 ? 3.943 4.489 -7.191 1.00 75.88 81 ALA A N 1
ATOM 616 C CA . ALA A 1 81 ? 2.540 4.413 -6.788 1.00 75.88 81 ALA A CA 1
ATOM 617 C C . ALA A 1 81 ? 2.042 2.958 -6.737 1.00 75.88 81 ALA A C 1
ATOM 619 O O . ALA A 1 81 ? 1.389 2.558 -5.776 1.00 75.88 81 ALA A O 1
ATOM 620 N N . ALA A 1 82 ? 2.422 2.135 -7.721 1.00 71.75 82 ALA A N 1
ATOM 621 C CA . ALA A 1 82 ? 2.085 0.712 -7.729 1.00 71.75 82 ALA A CA 1
ATOM 622 C C . ALA A 1 82 ? 2.742 -0.065 -6.567 1.00 71.75 82 ALA A C 1
ATOM 624 O O . ALA A 1 82 ? 2.118 -0.939 -5.970 1.00 71.75 82 ALA A O 1
ATOM 625 N N . ARG A 1 83 ? 3.999 0.248 -6.216 1.00 66.12 83 ARG A N 1
ATOM 626 C CA . ARG A 1 83 ? 4.744 -0.429 -5.132 1.00 66.12 83 ARG A CA 1
ATOM 627 C C . ARG A 1 83 ? 4.433 0.100 -3.736 1.00 66.12 83 ARG A C 1
ATOM 629 O O . ARG A 1 83 ?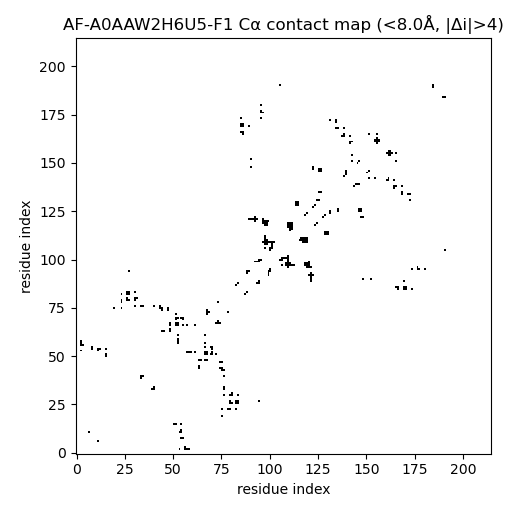 4.532 -0.656 -2.776 1.00 66.12 83 ARG A O 1
ATOM 636 N N . SER A 1 84 ? 4.014 1.356 -3.624 1.00 64.69 84 SER A N 1
ATOM 637 C CA . SER A 1 84 ? 3.457 1.930 -2.402 1.00 64.69 84 SER A CA 1
ATOM 638 C C . SER A 1 84 ? 1.988 1.560 -2.206 1.00 64.69 84 SER A C 1
ATOM 640 O O . SER A 1 84 ? 1.335 2.170 -1.363 1.00 64.69 84 SER A O 1
ATOM 642 N N . SER A 1 85 ? 1.454 0.603 -2.976 1.00 69.00 85 SER A N 1
ATOM 643 C CA . SER A 1 85 ? 0.088 0.131 -2.793 1.00 69.00 85 SER A CA 1
ATOM 644 C C . SER A 1 85 ? -0.122 -0.315 -1.348 1.00 69.00 85 SER A C 1
ATOM 646 O O . SER A 1 85 ? 0.597 -1.163 -0.809 1.00 69.00 85 SER A O 1
ATOM 648 N N . VAL A 1 86 ? -1.141 0.270 -0.733 1.00 79.00 86 VAL A N 1
ATOM 649 C CA . VAL A 1 86 ? -1.628 -0.046 0.612 1.00 79.00 86 VAL A CA 1
ATOM 650 C C . VAL A 1 86 ? -1.974 -1.531 0.777 1.00 79.00 86 VAL A C 1
ATOM 652 O O . VAL A 1 86 ? -1.820 -2.072 1.868 1.00 79.00 86 VAL A O 1
ATOM 655 N N . MET A 1 87 ? -2.337 -2.227 -0.308 1.00 83.50 87 MET A N 1
ATOM 656 C CA . MET A 1 87 ? -2.552 -3.680 -0.300 1.00 83.50 87 MET A CA 1
ATOM 657 C C . MET A 1 87 ? -1.274 -4.444 0.035 1.00 83.50 87 MET A C 1
ATOM 659 O O . MET A 1 87 ? -1.282 -5.322 0.893 1.00 83.50 87 MET A O 1
ATOM 663 N N . THR A 1 88 ? -0.154 -4.098 -0.606 1.00 83.06 88 THR A N 1
ATOM 664 C CA . THR A 1 88 ? 1.138 -4.746 -0.338 1.00 83.06 88 THR A CA 1
ATOM 665 C C . THR A 1 88 ? 1.563 -4.523 1.111 1.00 83.06 88 THR A C 1
ATOM 667 O O . THR A 1 88 ? 2.116 -5.423 1.743 1.00 83.06 88 THR A O 1
ATOM 670 N N . GLN A 1 89 ? 1.283 -3.337 1.658 1.00 85.31 89 GLN A N 1
ATOM 671 C CA . GLN A 1 89 ? 1.553 -3.012 3.058 1.00 85.31 89 GLN A CA 1
ATOM 672 C C . GLN A 1 89 ? 0.735 -3.888 4.014 1.00 85.31 89 GLN A C 1
ATOM 674 O O . GLN A 1 89 ? 1.315 -4.494 4.911 1.00 85.31 89 GLN A O 1
ATOM 679 N N . ILE A 1 90 ? -0.568 -4.045 3.767 1.00 87.94 90 ILE A N 1
ATOM 680 C CA . ILE A 1 90 ? -1.432 -4.940 4.547 1.00 87.94 90 ILE A CA 1
ATOM 681 C C . ILE A 1 90 ? -0.967 -6.397 4.460 1.00 87.94 90 ILE A C 1
ATOM 683 O O . ILE A 1 90 ? -0.752 -7.024 5.491 1.00 87.94 90 ILE A O 1
ATOM 687 N N . ILE A 1 91 ? -0.731 -6.928 3.257 1.00 86.00 91 ILE A N 1
ATOM 688 C CA . ILE A 1 91 ? -0.349 -8.341 3.072 1.00 86.00 91 ILE A CA 1
ATOM 689 C C . ILE A 1 91 ? 0.989 -8.650 3.747 1.00 86.00 91 ILE A C 1
ATOM 691 O O . ILE A 1 91 ? 1.177 -9.716 4.326 1.00 86.00 91 ILE A O 1
ATOM 695 N N . SER A 1 92 ? 1.932 -7.715 3.673 1.00 85.62 92 SER A N 1
ATOM 696 C CA . SER A 1 92 ? 3.254 -7.889 4.270 1.00 85.62 92 SER A CA 1
ATOM 697 C C . SER A 1 92 ? 3.314 -7.497 5.751 1.00 85.62 92 SER A C 1
ATOM 699 O O . SER A 1 92 ? 4.347 -7.720 6.380 1.00 85.62 92 SER A O 1
ATOM 701 N N . GLY A 1 93 ? 2.271 -6.873 6.307 1.00 87.12 93 GLY A N 1
ATOM 702 C CA . GLY A 1 93 ? 2.288 -6.308 7.659 1.00 87.12 93 GLY A CA 1
ATOM 703 C C . GLY A 1 93 ? 3.267 -5.143 7.848 1.00 87.12 93 GLY A C 1
ATOM 704 O O . GLY A 1 93 ? 3.746 -4.919 8.958 1.00 87.12 93 GLY A O 1
ATOM 705 N N . HIS A 1 94 ? 3.606 -4.426 6.775 1.00 85.31 94 HIS A N 1
ATOM 706 C CA . HIS A 1 94 ? 4.477 -3.243 6.806 1.00 85.31 94 HIS A CA 1
ATOM 707 C C . HIS A 1 94 ? 3.643 -1.956 6.733 1.00 85.31 94 HIS A C 1
ATOM 709 O O . HIS A 1 94 ? 2.497 -1.985 6.307 1.00 85.31 94 HIS A O 1
ATOM 715 N N . GLY A 1 95 ? 4.214 -0.807 7.101 1.00 85.00 95 GLY A N 1
ATOM 716 C CA . GLY A 1 95 ? 3.536 0.496 7.007 1.00 85.00 95 GLY A CA 1
ATOM 717 C C . GLY A 1 95 ? 3.183 1.082 8.372 1.00 85.00 95 GLY A C 1
ATOM 718 O O . GLY A 1 95 ? 3.953 0.938 9.318 1.00 85.00 95 GLY A O 1
ATOM 719 N N . SER A 1 96 ? 2.033 1.743 8.483 1.00 87.31 96 SER A N 1
ATOM 720 C CA . SER A 1 96 ? 1.578 2.460 9.689 1.00 87.31 96 SER A CA 1
ATOM 721 C C . SER A 1 96 ? 1.016 1.542 10.793 1.00 87.31 96 SER A C 1
ATOM 723 O O . SER A 1 96 ? 0.160 1.939 11.583 1.00 87.31 96 SER A O 1
ATOM 725 N N . PHE A 1 97 ? 1.492 0.295 10.871 1.00 92.44 97 PHE A N 1
ATOM 726 C CA . PHE A 1 97 ? 1.158 -0.634 11.953 1.00 92.44 97 PHE A CA 1
ATOM 727 C C . PHE A 1 97 ? 2.088 -0.395 13.151 1.00 92.44 97 PHE A C 1
ATOM 729 O O . PHE A 1 97 ? 3.303 -0.547 12.995 1.00 92.44 97 PHE A O 1
ATOM 736 N N . PRO A 1 98 ? 1.576 -0.081 14.354 1.00 93.00 98 PRO A N 1
ATOM 737 C CA . PRO A 1 98 ? 2.377 0.066 15.568 1.00 93.00 98 PRO A CA 1
ATOM 738 C C . PRO A 1 98 ? 3.343 -1.100 15.809 1.00 93.00 98 PRO A C 1
ATOM 740 O O . PRO A 1 98 ? 4.507 -0.859 16.130 1.00 93.00 98 PRO A O 1
ATOM 743 N N . ALA A 1 99 ? 2.929 -2.350 15.560 1.00 93.94 99 ALA A N 1
ATOM 744 C CA . ALA A 1 99 ? 3.816 -3.508 15.685 1.00 93.94 99 ALA A CA 1
ATOM 745 C C . ALA A 1 99 ? 5.023 -3.448 14.731 1.00 93.94 99 ALA A C 1
ATOM 747 O O . ALA A 1 99 ? 6.144 -3.793 15.115 1.00 93.94 99 ALA A O 1
ATOM 748 N N . PHE A 1 100 ? 4.819 -2.979 13.497 1.00 92.00 100 PHE A N 1
ATOM 749 C CA . PHE A 1 100 ? 5.893 -2.776 12.527 1.00 92.00 100 PHE A CA 1
ATOM 750 C C . PHE A 1 100 ? 6.762 -1.564 12.881 1.00 92.00 100 PHE A C 1
ATOM 752 O O . PHE A 1 100 ? 7.989 -1.662 12.851 1.00 92.00 100 PHE A O 1
ATOM 759 N N . LEU A 1 101 ? 6.150 -0.439 13.258 1.00 90.56 101 LEU A N 1
ATOM 760 C CA . LEU A 1 101 ? 6.860 0.784 13.641 1.00 90.56 101 LEU A CA 1
ATOM 761 C C . LEU A 1 101 ? 7.766 0.556 14.857 1.00 90.56 101 LEU A C 1
ATOM 763 O O . LEU A 1 101 ? 8.908 1.020 14.858 1.00 90.56 101 LEU A O 1
ATOM 767 N N . ALA A 1 102 ? 7.303 -0.215 15.844 1.00 91.00 102 ALA A N 1
ATOM 768 C CA . ALA A 1 102 ? 8.114 -0.630 16.984 1.00 91.00 102 ALA A CA 1
ATOM 769 C C . ALA A 1 102 ? 9.286 -1.528 16.560 1.00 91.00 102 ALA A C 1
ATOM 771 O O . ALA A 1 102 ? 10.427 -1.296 16.958 1.00 91.00 102 ALA A O 1
ATOM 772 N N . LYS A 1 103 ? 9.046 -2.492 15.659 1.00 90.44 103 LYS A N 1
ATOM 773 C CA . LYS A 1 103 ? 10.095 -3.367 15.105 1.00 90.44 103 LYS A CA 1
ATOM 774 C C . LYS A 1 103 ? 11.222 -2.586 14.415 1.00 90.44 103 LYS A C 1
ATOM 776 O O . LYS A 1 103 ? 12.377 -3.000 14.492 1.00 90.44 103 LYS A O 1
ATOM 781 N N . ILE A 1 104 ? 10.911 -1.473 13.744 1.00 87.69 104 ILE A N 1
ATOM 782 C CA . ILE A 1 104 ? 11.912 -0.617 13.077 1.00 87.69 104 ILE A CA 1
ATOM 783 C C . ILE A 1 104 ? 12.424 0.538 13.954 1.00 87.69 104 ILE A C 1
ATOM 785 O O . ILE A 1 104 ? 13.178 1.379 13.464 1.00 87.69 104 ILE A O 1
ATOM 789 N N . GLY A 1 105 ? 12.026 0.596 15.229 1.00 86.12 105 GLY A N 1
ATOM 790 C CA . GLY A 1 105 ? 12.471 1.613 16.185 1.00 86.12 105 GLY A CA 1
ATOM 791 C C . GLY A 1 105 ? 11.913 3.017 15.936 1.00 86.12 105 GLY A C 1
ATOM 792 O O . GLY A 1 105 ? 12.518 3.993 16.369 1.00 86.12 105 GLY A O 1
ATOM 793 N N . LYS A 1 106 ? 10.792 3.140 15.214 1.00 83.94 106 LYS A N 1
ATOM 794 C CA . LYS A 1 106 ? 10.077 4.416 15.023 1.00 83.94 106 LYS A CA 1
ATOM 795 C C . LYS A 1 106 ? 9.029 4.697 16.099 1.00 83.94 106 LYS A C 1
ATOM 797 O O . LYS A 1 106 ? 8.565 5.825 16.193 1.00 83.94 106 LYS A O 1
ATOM 802 N N . ARG A 1 107 ? 8.644 3.681 16.872 1.00 87.38 107 ARG A N 1
ATOM 803 C CA . ARG A 1 107 ? 7.691 3.774 17.981 1.00 87.38 107 ARG A CA 1
ATOM 804 C C . ARG A 1 107 ? 8.197 2.934 19.149 1.00 87.38 107 ARG A C 1
ATOM 806 O O . ARG A 1 107 ? 8.889 1.947 18.930 1.00 87.38 107 ARG A O 1
ATOM 813 N N . GLU A 1 108 ? 7.845 3.303 20.374 1.00 88.75 108 GLU A N 1
ATOM 814 C CA . GLU A 1 108 ? 8.262 2.563 21.575 1.00 88.75 108 GLU A CA 1
ATOM 815 C C . GLU A 1 108 ? 7.410 1.313 21.834 1.00 88.75 108 GLU A C 1
ATOM 817 O O . GLU A 1 108 ? 7.893 0.337 22.402 1.00 88.75 108 GLU A O 1
ATOM 822 N N . SER A 1 109 ? 6.148 1.321 21.396 1.00 92.31 109 SER A N 1
ATOM 823 C CA . SER A 1 109 ? 5.157 0.301 21.741 1.00 92.31 109 SER A CA 1
ATOM 824 C C . SER A 1 109 ? 4.463 -0.284 20.503 1.00 92.31 109 SER A C 1
ATOM 826 O O . SER A 1 109 ? 4.110 0.477 19.598 1.00 92.31 109 SER A O 1
ATOM 828 N N . PRO A 1 110 ? 4.234 -1.615 20.450 1.00 95.00 110 PRO A N 1
ATOM 829 C CA . PRO A 1 110 ? 3.485 -2.272 19.380 1.00 95.00 110 PRO A CA 1
ATOM 830 C C . PRO A 1 110 ? 1.960 -2.239 19.577 1.00 95.00 110 PRO A C 1
ATOM 832 O O . PRO A 1 110 ? 1.248 -2.769 18.724 1.00 95.00 110 PRO A O 1
ATOM 835 N N . LYS A 1 111 ? 1.466 -1.673 20.687 1.00 96.00 111 LYS A N 1
ATOM 836 C CA . LYS A 1 111 ? 0.042 -1.668 21.054 1.00 96.00 111 LYS A CA 1
ATOM 837 C C . LYS A 1 111 ? -0.822 -0.915 20.044 1.00 96.00 111 LYS A C 1
ATOM 839 O O . LYS A 1 111 ? -0.370 0.034 19.401 1.00 96.00 111 LYS A O 1
ATOM 844 N N . CYS A 1 112 ? -2.081 -1.329 19.939 1.00 94.62 112 CYS A N 1
ATOM 845 C CA . CYS A 1 112 ? -3.066 -0.639 19.119 1.00 94.62 112 CYS A CA 1
ATOM 846 C C . CYS A 1 112 ? -3.391 0.738 19.699 1.00 94.62 112 CYS A C 1
ATOM 848 O O . CYS A 1 112 ? -3.577 0.895 20.901 1.00 94.62 112 CYS A O 1
ATOM 850 N N . THR A 1 113 ? -3.498 1.746 18.836 1.00 91.75 113 THR A N 1
ATOM 851 C CA . THR A 1 113 ? -3.895 3.106 19.234 1.00 91.75 113 THR A CA 1
ATOM 852 C C . THR A 1 113 ? -5.402 3.272 19.384 1.00 91.75 113 THR A C 1
ATOM 854 O O . THR A 1 113 ? -5.857 4.284 19.908 1.00 91.75 113 THR A O 1
ATOM 857 N N . TYR A 1 114 ? -6.183 2.312 18.886 1.00 93.19 114 TYR A N 1
ATOM 858 C CA . TYR A 1 114 ? -7.636 2.427 18.779 1.00 93.19 114 TYR A CA 1
ATOM 859 C C . TYR A 1 114 ? -8.406 1.497 19.722 1.00 93.19 114 TYR A C 1
ATOM 861 O O . TYR A 1 114 ? -9.617 1.645 19.858 1.00 93.19 114 TYR A O 1
ATOM 869 N N . CYS A 1 115 ? -7.739 0.510 20.321 1.00 94.50 115 CYS A N 1
ATOM 870 C CA . CYS A 1 115 ? -8.342 -0.454 21.240 1.00 94.50 115 CYS A CA 1
ATOM 871 C C . CYS A 1 115 ? -7.282 -1.031 22.188 1.00 94.50 115 CYS A C 1
ATOM 873 O O . CYS A 1 115 ? -6.097 -0.751 22.036 1.00 94.50 115 CYS A O 1
ATOM 875 N N . GLU A 1 116 ? -7.701 -1.881 23.123 1.00 93.62 116 GLU A N 1
ATOM 876 C CA . GLU A 1 116 ? -6.849 -2.455 24.178 1.00 93.62 116 GLU A CA 1
ATOM 877 C C . GLU A 1 116 ? -5.928 -3.596 23.703 1.00 93.62 116 GLU A C 1
ATOM 879 O O . GLU A 1 116 ? -5.295 -4.271 24.510 1.00 93.62 116 GLU A O 1
ATOM 884 N N . ALA A 1 117 ? -5.832 -3.843 22.394 1.00 94.44 117 ALA A N 1
ATOM 885 C CA . ALA A 1 117 ? -4.965 -4.893 21.876 1.00 94.44 117 ALA A CA 1
ATOM 886 C C . ALA A 1 117 ? -3.478 -4.572 22.111 1.00 94.44 117 ALA A C 1
ATOM 888 O O . ALA A 1 117 ? -2.966 -3.522 21.712 1.00 94.44 117 ALA A O 1
ATOM 889 N N . GLU A 1 118 ? -2.756 -5.540 22.678 1.00 94.25 118 GLU A N 1
ATOM 890 C CA . GLU A 1 118 ? -1.327 -5.426 23.001 1.00 94.25 118 GLU A CA 1
ATOM 891 C C . GLU A 1 118 ? -0.414 -5.356 21.764 1.00 94.25 118 GLU A C 1
ATOM 893 O O . GLU A 1 118 ? 0.754 -4.971 21.849 1.00 94.25 118 GLU A O 1
ATOM 898 N N . ARG A 1 119 ? -0.942 -5.723 20.595 1.00 94.31 119 ARG A N 1
ATOM 899 C CA . ARG A 1 119 ? -0.229 -5.712 19.321 1.00 94.31 119 ARG A CA 1
ATOM 900 C C . ARG A 1 119 ? -1.176 -5.327 18.193 1.00 94.31 119 ARG A C 1
ATOM 902 O O . ARG A 1 119 ? -2.207 -5.963 18.010 1.00 94.31 119 ARG A O 1
ATOM 909 N N . ASP A 1 120 ? -0.787 -4.323 17.418 1.00 94.50 120 ASP A N 1
ATOM 910 C CA . ASP A 1 120 ? -1.468 -3.928 16.186 1.00 94.50 120 ASP A CA 1
ATOM 911 C C . ASP A 1 120 ? -0.602 -4.262 14.971 1.00 94.50 120 ASP A C 1
ATOM 913 O O . ASP 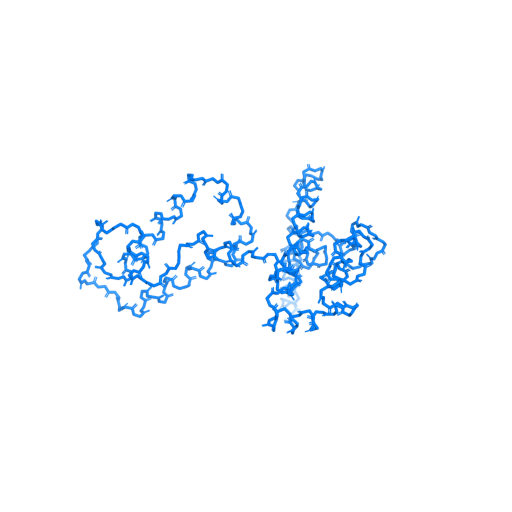A 1 120 ? 0.298 -3.506 14.587 1.00 94.50 120 ASP A O 1
ATOM 917 N N . ASP A 1 121 ? -0.864 -5.441 14.414 1.00 93.12 121 ASP A N 1
ATOM 918 C CA . ASP A 1 121 ? -0.370 -5.910 13.125 1.00 93.12 121 ASP A CA 1
ATOM 919 C C . ASP A 1 121 ? -1.500 -5.925 12.077 1.00 93.12 121 ASP A C 1
ATOM 921 O O . ASP A 1 121 ? -2.642 -5.523 12.331 1.00 93.12 121 ASP A O 1
ATOM 925 N N . ALA A 1 122 ? -1.167 -6.343 10.854 1.00 91.38 122 ALA A N 1
ATOM 926 C CA . ALA A 1 122 ? -2.141 -6.401 9.773 1.00 91.38 122 ALA A CA 1
ATOM 927 C C . ALA A 1 122 ? -3.305 -7.349 10.076 1.00 91.38 122 ALA A C 1
ATOM 929 O O . ALA A 1 122 ? -4.427 -7.020 9.705 1.00 91.38 122 ALA A O 1
ATOM 930 N N . ASP A 1 123 ? -3.066 -8.466 10.770 1.00 90.69 123 ASP A N 1
ATOM 931 C CA . ASP A 1 123 ? -4.109 -9.436 11.120 1.00 90.69 123 ASP A CA 1
ATOM 932 C C . ASP A 1 123 ? -5.102 -8.828 12.117 1.00 90.69 123 ASP A C 1
ATOM 934 O O . ASP A 1 123 ? -6.301 -8.784 11.844 1.00 90.69 123 ASP A O 1
ATOM 938 N N . HIS A 1 124 ? -4.611 -8.200 13.193 1.00 93.25 124 HIS A N 1
ATOM 939 C CA . HIS A 1 124 ? -5.462 -7.448 14.117 1.00 93.25 124 HIS A CA 1
ATOM 940 C C . HIS A 1 124 ? -6.285 -6.373 13.392 1.00 93.25 124 HIS A C 1
ATOM 942 O O . HIS A 1 124 ? -7.499 -6.263 13.592 1.00 93.25 124 HIS A O 1
ATOM 948 N N . THR A 1 125 ? -5.647 -5.579 12.528 1.00 92.88 125 THR A N 1
ATOM 949 C CA . THR A 1 125 ? -6.331 -4.534 11.759 1.00 92.88 125 THR A CA 1
ATOM 950 C C . THR A 1 125 ? -7.406 -5.128 10.822 1.00 92.88 125 THR A C 1
ATOM 952 O O . THR A 1 125 ? -8.528 -4.609 10.780 1.00 92.88 125 THR A O 1
ATOM 955 N N . LEU A 1 126 ? -7.108 -6.233 10.125 1.00 89.94 126 LEU A N 1
ATOM 956 C CA . LEU A 1 126 ? -7.965 -6.905 9.132 1.00 89.94 126 LEU A CA 1
ATOM 957 C C . LEU A 1 126 ? -9.071 -7.791 9.701 1.00 89.94 126 LEU A C 1
ATOM 959 O O . LEU A 1 126 ? -10.101 -7.936 9.040 1.00 89.94 126 LEU A O 1
ATOM 963 N N . ALA A 1 127 ? -8.912 -8.335 10.905 1.00 89.56 127 ALA A N 1
ATOM 964 C CA . ALA A 1 127 ? -9.855 -9.305 11.454 1.00 89.56 127 ALA A CA 1
ATOM 965 C C . ALA A 1 127 ? -10.572 -8.833 12.729 1.00 89.56 127 ALA A C 1
ATOM 967 O O . ALA A 1 127 ? -11.728 -9.203 12.925 1.00 89.56 127 ALA A O 1
ATOM 968 N N . THR A 1 128 ? -9.944 -7.994 13.564 1.00 92.19 128 THR A N 1
ATOM 969 C CA . THR A 1 128 ? -10.361 -7.892 14.981 1.00 92.19 128 THR A CA 1
ATOM 970 C C . THR A 1 128 ? -10.577 -6.467 15.486 1.00 92.19 128 THR A C 1
ATOM 972 O O . THR A 1 128 ? -11.418 -6.239 16.349 1.00 92.19 128 THR A O 1
ATOM 975 N N . CYS A 1 129 ? -9.830 -5.482 14.986 1.00 95.06 129 CYS A N 1
ATOM 976 C CA . CYS A 1 129 ? -9.843 -4.125 15.533 1.00 95.06 129 CYS A CA 1
ATOM 977 C C . CYS A 1 129 ? -11.239 -3.462 15.429 1.00 95.06 129 CYS A C 1
ATOM 979 O O . CYS A 1 129 ? -11.714 -3.232 14.313 1.00 95.06 129 CYS A O 1
ATOM 981 N N . PRO A 1 130 ? -11.887 -3.063 16.539 1.00 95.56 130 PRO A N 1
ATOM 982 C CA . PRO A 1 130 ? -13.253 -2.526 16.506 1.00 95.56 130 PRO A CA 1
ATOM 983 C C . PRO A 1 130 ? -13.360 -1.196 15.747 1.00 95.56 130 PRO A C 1
ATOM 985 O O . PRO A 1 130 ? -14.427 -0.825 15.266 1.00 95.56 130 PRO A O 1
ATOM 988 N N . ARG A 1 131 ? -12.241 -0.478 15.586 1.00 96.38 131 ARG A N 1
ATOM 989 C CA . ARG A 1 131 ? -12.186 0.788 14.847 1.00 96.38 131 ARG A CA 1
ATOM 990 C C . ARG A 1 131 ? -12.614 0.661 13.387 1.00 96.38 131 ARG A C 1
ATOM 992 O O . ARG A 1 131 ? -13.179 1.613 12.858 1.00 96.38 131 ARG A O 1
ATOM 999 N N . TRP A 1 132 ? -12.313 -0.474 12.761 1.00 95.81 132 TRP A N 1
ATOM 1000 C CA . TRP A 1 132 ? -12.522 -0.708 11.329 1.00 95.81 132 TRP A CA 1
ATOM 1001 C C . TRP A 1 132 ? -13.746 -1.579 11.058 1.00 95.81 132 TRP A C 1
ATOM 1003 O O . TRP A 1 132 ? -13.830 -2.194 10.004 1.00 95.81 132 TRP A O 1
ATOM 1013 N N . GLU A 1 133 ? -14.671 -1.696 12.015 1.00 95.19 133 GLU A N 1
ATOM 1014 C CA . GLU A 1 133 ? -15.832 -2.587 11.909 1.00 95.19 133 GLU A CA 1
ATOM 1015 C C . GLU A 1 133 ? -16.710 -2.267 10.692 1.00 95.19 133 GLU A C 1
ATOM 1017 O O . GLU A 1 133 ? -17.176 -3.172 10.005 1.00 95.19 133 GLU A O 1
ATOM 1022 N N . THR A 1 134 ? -16.901 -0.982 10.382 1.00 95.50 134 THR A N 1
ATOM 1023 C CA . THR A 1 134 ? -17.686 -0.551 9.219 1.00 95.50 134 THR A CA 1
ATOM 1024 C C . THR A 1 134 ? -17.025 -0.994 7.915 1.00 95.50 134 THR A C 1
ATOM 1026 O O . THR A 1 134 ? -17.660 -1.650 7.097 1.00 95.50 134 THR A O 1
ATOM 1029 N N . GLU A 1 135 ? -15.736 -0.703 7.736 1.00 95.75 135 GLU A N 1
ATOM 1030 C CA . GLU A 1 135 ? -14.978 -1.115 6.554 1.00 95.75 135 GLU A CA 1
ATOM 1031 C C . GLU A 1 135 ? -14.864 -2.643 6.463 1.00 95.75 135 GLU A C 1
ATOM 1033 O O . GLU A 1 135 ? -14.929 -3.216 5.376 1.00 95.75 135 GLU A O 1
ATOM 1038 N N . ARG A 1 136 ? -14.722 -3.321 7.608 1.00 95.75 136 ARG A N 1
ATOM 1039 C CA . ARG A 1 136 ? -14.654 -4.782 7.700 1.00 95.75 136 ARG A CA 1
ATOM 1040 C C . ARG A 1 136 ? -15.972 -5.422 7.290 1.00 95.75 136 ARG A C 1
ATOM 1042 O O . ARG A 1 136 ? -15.944 -6.447 6.621 1.00 95.75 136 ARG A O 1
ATOM 1049 N N . ARG A 1 137 ? -17.112 -4.830 7.652 1.00 95.88 137 ARG A N 1
ATOM 1050 C CA . ARG A 1 137 ? -18.437 -5.304 7.235 1.00 95.88 137 ARG A CA 1
ATOM 1051 C C . ARG A 1 137 ? -18.588 -5.266 5.717 1.00 95.88 137 ARG A C 1
ATOM 1053 O O . ARG A 1 137 ? -18.997 -6.269 5.139 1.00 95.88 137 ARG A O 1
ATOM 1060 N N . ASP A 1 138 ? -18.195 -4.158 5.086 1.00 95.94 138 ASP A N 1
ATOM 1061 C CA . ASP A 1 138 ? -18.194 -4.028 3.622 1.00 95.94 138 ASP A CA 1
ATOM 1062 C C . ASP A 1 138 ? -17.308 -5.113 2.977 1.00 95.94 138 ASP A C 1
ATOM 1064 O O . ASP A 1 138 ? -17.696 -5.747 1.997 1.00 95.94 138 ASP A O 1
ATOM 1068 N N . LEU A 1 139 ? -16.136 -5.384 3.563 1.00 95.38 139 LEU A N 1
ATOM 1069 C CA . LEU A 1 139 ? -15.216 -6.417 3.081 1.00 95.38 139 LEU A CA 1
ATOM 1070 C C . LEU A 1 139 ? -15.780 -7.841 3.250 1.00 95.38 139 LEU A C 1
ATOM 1072 O O . LEU A 1 139 ? -15.696 -8.659 2.329 1.00 95.38 139 LEU A O 1
ATOM 1076 N N . LYS A 1 140 ? -16.382 -8.136 4.409 1.00 96.56 140 LYS A N 1
ATOM 1077 C CA . LYS A 1 140 ? -17.018 -9.428 4.711 1.00 96.56 140 LYS A CA 1
ATOM 1078 C C . LYS A 1 140 ? -18.170 -9.738 3.766 1.00 96.56 140 LYS A C 1
ATOM 1080 O O . LYS A 1 140 ? -18.341 -10.896 3.401 1.00 96.56 140 LYS A O 1
ATOM 1085 N N . ALA A 1 141 ? -18.911 -8.726 3.315 1.00 96.62 141 ALA A N 1
ATOM 1086 C CA . ALA A 1 141 ? -19.991 -8.917 2.349 1.00 96.62 141 ALA A CA 1
ATOM 1087 C C . ALA A 1 141 ? -19.506 -9.509 1.008 1.00 96.62 141 ALA A C 1
ATOM 1089 O O . ALA A 1 141 ? -20.283 -10.159 0.313 1.00 96.62 141 ALA A O 1
ATOM 1090 N N . VAL A 1 142 ? -18.228 -9.321 0.652 1.00 95.94 142 VAL A N 1
ATOM 1091 C CA . VAL A 1 142 ? -17.648 -9.790 -0.621 1.00 95.94 142 VAL A CA 1
ATOM 1092 C C . VAL A 1 142 ? -16.802 -11.059 -0.451 1.00 95.94 142 VAL A C 1
ATOM 1094 O O . VAL A 1 142 ? -16.864 -11.967 -1.291 1.00 95.94 142 VAL A O 1
ATOM 1097 N N . ILE A 1 143 ? -15.999 -11.124 0.618 1.00 94.19 143 ILE A N 1
ATOM 1098 C CA . ILE A 1 143 ? -15.042 -12.218 0.879 1.00 94.19 143 ILE A CA 1
ATOM 1099 C C . ILE A 1 143 ? -15.645 -13.328 1.749 1.00 94.19 143 ILE A C 1
ATOM 1101 O O . ILE A 1 143 ? -15.281 -14.492 1.591 1.00 94.19 143 ILE A O 1
ATOM 1105 N N . GLY A 1 144 ? -16.576 -12.986 2.639 1.00 92.44 144 GLY A N 1
ATOM 1106 C CA . GLY A 1 144 ? -17.094 -13.856 3.692 1.00 92.44 144 GLY A CA 1
ATOM 1107 C C . GLY A 1 144 ? -16.512 -13.536 5.074 1.00 92.44 144 GLY A C 1
ATOM 1108 O O . GLY A 1 144 ? -15.674 -12.652 5.240 1.00 92.44 144 GLY A O 1
ATOM 1109 N N . GLU A 1 145 ? -16.971 -14.269 6.090 1.00 90.19 145 GLU A N 1
ATOM 1110 C CA . GLU A 1 145 ? -16.650 -13.996 7.501 1.00 90.19 145 GLU A CA 1
ATOM 1111 C C . GLU A 1 145 ? -15.177 -14.230 7.871 1.00 90.19 145 GLU A C 1
ATOM 1113 O O . GLU A 1 145 ? -14.640 -13.551 8.749 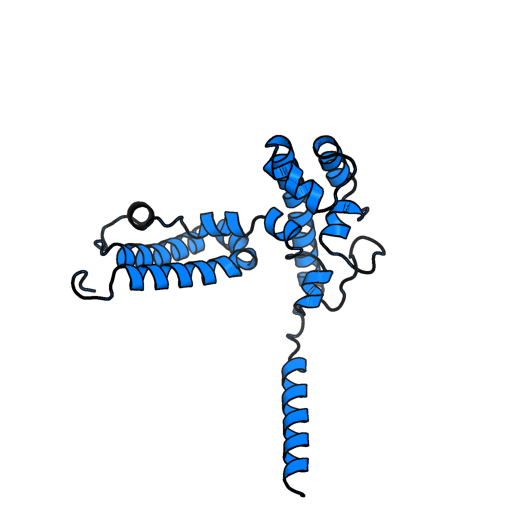1.00 90.19 145 GLU A O 1
ATOM 1118 N N . ASN A 1 146 ? -14.511 -15.183 7.211 1.00 91.31 146 ASN A N 1
ATOM 1119 C CA . ASN A 1 146 ? -13.116 -15.514 7.490 1.00 91.31 146 ASN A CA 1
ATOM 1120 C C . ASN A 1 146 ? -12.172 -14.577 6.727 1.00 91.31 146 ASN A C 1
ATOM 1122 O O . ASN A 1 146 ? -11.869 -14.798 5.556 1.00 91.31 146 ASN A O 1
ATOM 1126 N N . LEU A 1 147 ? -11.664 -13.565 7.429 1.00 90.75 147 LEU A N 1
ATOM 1127 C CA . LEU A 1 147 ? -10.716 -12.586 6.893 1.00 90.75 147 LEU A CA 1
ATOM 1128 C C . LEU A 1 147 ? -9.248 -12.900 7.210 1.00 90.75 147 LEU A C 1
ATOM 1130 O O . LEU A 1 147 ? -8.411 -11.997 7.200 1.00 90.75 147 LEU A O 1
ATOM 1134 N N . SER A 1 148 ? -8.904 -14.162 7.480 1.00 89.50 148 SER A N 1
ATOM 1135 C CA . SER A 1 148 ? -7.493 -14.539 7.598 1.00 89.50 148 SER A CA 1
ATOM 1136 C C . SER A 1 148 ? -6.736 -14.192 6.310 1.00 89.50 148 SER A C 1
ATOM 1138 O O . SER A 1 148 ? -7.240 -14.382 5.198 1.00 89.50 148 SER A O 1
ATOM 1140 N N . LEU A 1 149 ? -5.505 -13.692 6.451 1.00 86.19 149 LEU A N 1
ATOM 1141 C CA . LEU A 1 149 ? -4.686 -13.247 5.317 1.00 86.19 149 LEU A CA 1
ATOM 1142 C C . LEU A 1 149 ? -4.609 -14.268 4.157 1.00 86.19 149 LEU A C 1
ATOM 1144 O O . LEU A 1 149 ? -4.782 -13.848 3.011 1.00 86.19 149 LEU A O 1
ATOM 1148 N N . PRO A 1 150 ? -4.417 -15.586 4.387 1.00 89.81 150 PRO A N 1
ATOM 1149 C CA . PRO A 1 150 ? -4.404 -16.570 3.302 1.00 89.81 150 PRO A CA 1
ATOM 1150 C C . PRO A 1 150 ? -5.723 -16.644 2.520 1.00 89.81 150 PRO A C 1
ATOM 1152 O O . PRO A 1 150 ? -5.700 -16.741 1.292 1.00 89.81 150 PRO A O 1
ATOM 1155 N N . VAL A 1 151 ? -6.867 -16.561 3.208 1.00 90.75 151 VAL A N 1
ATOM 1156 C CA . VAL A 1 151 ? -8.197 -16.607 2.580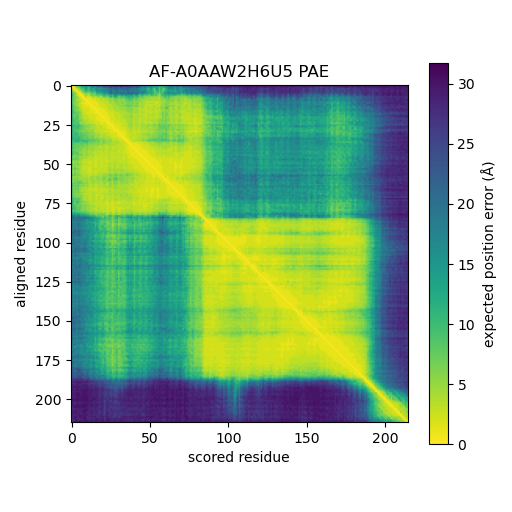 1.00 90.75 151 VAL A CA 1
ATOM 1157 C C . VAL A 1 151 ? -8.448 -15.342 1.769 1.00 90.75 151 VAL A C 1
ATOM 1159 O O . VAL A 1 151 ? -8.871 -15.427 0.614 1.00 90.75 151 VAL A O 1
ATOM 1162 N N . VAL A 1 152 ? -8.119 -14.174 2.327 1.00 91.94 152 VAL A N 1
ATOM 1163 C CA . VAL A 1 152 ? -8.242 -12.885 1.632 1.00 91.94 152 VAL A CA 1
ATOM 1164 C C . VAL A 1 152 ? -7.396 -12.879 0.357 1.00 91.94 152 VAL A C 1
ATOM 1166 O O . VAL A 1 152 ? -7.913 -12.576 -0.717 1.00 91.94 152 VAL A O 1
ATOM 1169 N N . VAL A 1 153 ? -6.121 -13.276 0.446 1.00 91.12 153 VAL A N 1
ATOM 1170 C CA . VAL A 1 153 ? -5.201 -13.290 -0.705 1.00 91.12 153 VAL A CA 1
ATOM 1171 C C . VAL A 1 153 ? -5.648 -14.292 -1.773 1.00 91.12 153 VAL A C 1
ATOM 1173 O O . VAL A 1 153 ? -5.642 -13.966 -2.959 1.00 91.12 153 VAL A O 1
ATOM 1176 N N . SER A 1 154 ? -6.076 -15.494 -1.381 1.00 93.44 154 SER A N 1
ATOM 1177 C CA . SER A 1 154 ? -6.573 -16.492 -2.337 1.00 93.44 154 SER A CA 1
ATOM 1178 C C . SER A 1 154 ? -7.839 -16.012 -3.059 1.00 93.44 154 SER A C 1
ATOM 1180 O O . SER A 1 154 ? -7.951 -16.151 -4.281 1.00 93.44 154 SER A O 1
ATOM 1182 N N . THR A 1 155 ? -8.763 -15.385 -2.328 1.00 93.12 155 THR A N 1
ATOM 1183 C CA . THR A 1 155 ? -10.034 -14.901 -2.882 1.00 93.12 155 THR A CA 1
ATOM 1184 C C . THR A 1 155 ? -9.824 -13.701 -3.804 1.00 93.12 155 THR A C 1
ATOM 1186 O O . THR A 1 155 ? -10.380 -13.672 -4.901 1.00 93.12 155 THR A O 1
ATOM 1189 N N . MET A 1 156 ? -8.986 -12.737 -3.405 1.00 92.56 156 MET A N 1
ATOM 1190 C CA . MET A 1 156 ? -8.767 -11.505 -4.173 1.00 92.56 156 MET A CA 1
ATOM 1191 C C . MET A 1 156 ? -8.074 -11.758 -5.519 1.00 92.56 156 MET A C 1
ATOM 1193 O O . MET A 1 156 ? -8.339 -11.056 -6.483 1.00 92.56 156 MET A O 1
ATOM 1197 N N . VAL A 1 157 ? -7.197 -12.764 -5.611 1.00 93.50 157 VAL A N 1
ATOM 1198 C CA . VAL A 1 157 ? -6.511 -13.105 -6.873 1.00 93.50 157 VAL A CA 1
ATOM 1199 C C . VAL A 1 157 ? -7.438 -13.862 -7.830 1.00 93.50 157 VAL A C 1
ATOM 1201 O O . VAL A 1 157 ? -7.206 -13.872 -9.036 1.00 93.50 157 VAL A O 1
ATOM 1204 N N . SER A 1 158 ? -8.509 -14.463 -7.308 1.00 93.56 158 SER A N 1
ATOM 1205 C CA . SER A 1 158 ? -9.443 -15.278 -8.090 1.00 93.56 158 SER A CA 1
ATOM 1206 C C . SER A 1 158 ? -10.679 -14.506 -8.569 1.00 93.56 158 SER A C 1
ATOM 1208 O O . SER A 1 158 ? -11.362 -14.965 -9.481 1.00 93.56 158 SER A O 1
ATOM 1210 N N . ARG A 1 159 ? -11.006 -13.361 -7.952 1.00 95.00 159 ARG A N 1
ATOM 1211 C CA . ARG A 1 159 ? -12.231 -12.584 -8.215 1.00 95.00 159 ARG A CA 1
ATOM 1212 C C . ARG A 1 159 ? -11.926 -11.088 -8.262 1.00 95.00 159 ARG A C 1
ATOM 1214 O O . ARG A 1 159 ? -11.461 -10.528 -7.273 1.00 95.00 159 ARG A O 1
ATOM 1221 N N . GLU A 1 160 ? -12.277 -10.431 -9.365 1.00 92.75 160 GLU A N 1
ATOM 1222 C CA . GLU A 1 160 ? -12.067 -8.984 -9.545 1.00 92.75 160 GLU A CA 1
ATOM 1223 C C . GLU A 1 160 ? -12.840 -8.140 -8.515 1.00 92.75 160 GLU A C 1
ATOM 1225 O O . GLU A 1 160 ? -12.292 -7.207 -7.936 1.00 92.75 160 GLU A O 1
ATOM 1230 N N . GLU A 1 161 ? -14.078 -8.518 -8.188 1.00 94.75 161 GLU A N 1
ATOM 1231 C CA . GLU A 1 161 ? -14.872 -7.845 -7.146 1.00 94.75 161 GLU A CA 1
ATOM 1232 C C . GLU A 1 161 ? -14.204 -7.915 -5.764 1.00 94.75 161 GLU A C 1
ATOM 1234 O O . GLU A 1 161 ? -14.198 -6.942 -5.010 1.00 94.75 161 GLU A O 1
ATOM 1239 N N . ALA A 1 162 ? -13.612 -9.067 -5.429 1.00 93.81 162 ALA A N 1
ATOM 1240 C CA . ALA A 1 162 ? -12.898 -9.244 -4.170 1.00 93.81 162 ALA A CA 1
ATOM 1241 C C . ALA A 1 162 ? -11.591 -8.446 -4.162 1.00 93.81 162 ALA A C 1
ATOM 1243 O O . ALA A 1 162 ? -11.258 -7.841 -3.145 1.00 93.81 162 ALA A O 1
ATOM 1244 N N . TRP A 1 163 ? -10.878 -8.396 -5.292 1.00 94.00 163 TRP A N 1
ATOM 1245 C CA . TRP A 1 163 ? -9.715 -7.525 -5.461 1.00 94.00 163 TRP A CA 1
ATOM 1246 C C . TRP A 1 163 ? -10.054 -6.067 -5.155 1.00 94.00 163 TRP A C 1
ATOM 1248 O O . TRP A 1 163 ? -9.380 -5.425 -4.346 1.00 94.00 163 TRP A O 1
ATOM 1258 N N . GLU A 1 164 ? -11.126 -5.558 -5.756 1.00 92.06 164 GLU A N 1
ATOM 1259 C CA . GLU A 1 164 ? -11.548 -4.173 -5.581 1.00 92.06 164 GLU A CA 1
ATOM 1260 C C . GLU A 1 164 ? -12.004 -3.881 -4.143 1.00 92.06 164 GLU A C 1
ATOM 1262 O O . GLU A 1 164 ? -11.620 -2.862 -3.564 1.00 92.06 164 GLU A O 1
ATOM 1267 N N . ALA A 1 165 ? -12.732 -4.807 -3.511 1.00 94.12 165 ALA A N 1
ATOM 1268 C CA . ALA A 1 165 ? -13.123 -4.688 -2.108 1.00 94.12 165 ALA A CA 1
ATOM 1269 C C . ALA A 1 165 ? -11.904 -4.613 -1.169 1.00 94.12 165 ALA A C 1
ATOM 1271 O O . ALA A 1 165 ? -11.844 -3.741 -0.296 1.00 94.12 165 ALA A O 1
ATOM 1272 N N . VAL A 1 166 ? -10.896 -5.471 -1.376 1.00 92.81 166 VAL A N 1
ATOM 1273 C CA . VAL A 1 166 ? -9.643 -5.429 -0.602 1.00 92.81 166 VAL A CA 1
ATOM 1274 C C . VAL A 1 166 ? -8.902 -4.119 -0.847 1.00 92.81 166 VAL A C 1
ATOM 1276 O O . VAL A 1 166 ? -8.391 -3.532 0.110 1.00 92.81 166 VAL A O 1
ATOM 1279 N N . ARG A 1 167 ? -8.851 -3.629 -2.093 1.00 91.19 167 ARG A N 1
ATOM 1280 C CA . ARG A 1 167 ? -8.214 -2.350 -2.436 1.00 91.19 167 ARG A CA 1
ATOM 1281 C C . ARG A 1 167 ? -8.865 -1.190 -1.683 1.00 91.19 167 ARG A C 1
ATOM 1283 O O . ARG A 1 167 ? -8.158 -0.443 -1.011 1.00 91.19 167 ARG A O 1
ATOM 1290 N N . ILE A 1 168 ? -10.194 -1.077 -1.732 1.00 91.50 168 ILE A N 1
ATOM 1291 C CA . ILE A 1 168 ? -10.955 -0.014 -1.055 1.00 91.50 168 ILE A CA 1
ATOM 1292 C C . ILE A 1 168 ? -10.765 -0.085 0.463 1.00 91.50 168 ILE A C 1
ATOM 1294 O O . ILE A 1 168 ? -10.479 0.938 1.092 1.00 91.50 168 ILE A O 1
ATOM 1298 N N . PHE A 1 169 ? -10.888 -1.279 1.054 1.00 93.75 169 PHE A N 1
ATOM 1299 C CA . PHE A 1 169 ? -10.628 -1.487 2.481 1.00 93.75 169 PHE A CA 1
ATOM 1300 C C . PHE A 1 169 ? -9.215 -1.020 2.846 1.00 93.75 169 PHE A C 1
ATOM 1302 O O . PHE A 1 169 ? -9.029 -0.219 3.766 1.00 93.75 169 PHE A O 1
ATOM 1309 N N . SER A 1 170 ? -8.224 -1.477 2.076 1.00 91.62 170 SER A N 1
ATOM 1310 C CA . SER A 1 170 ? -6.815 -1.168 2.300 1.00 91.62 170 SER A CA 1
ATOM 1311 C C . SER A 1 170 ? -6.551 0.330 2.241 1.00 91.62 170 SER A C 1
ATOM 1313 O O . SER A 1 170 ? -5.853 0.864 3.098 1.00 91.62 170 SER A O 1
ATOM 1315 N N . GLU A 1 171 ? -7.134 1.028 1.267 1.00 88.81 171 GLU A N 1
ATOM 1316 C CA . GLU A 1 171 ? -6.987 2.477 1.126 1.00 88.81 171 GLU A CA 1
ATOM 1317 C C . GLU A 1 171 ? -7.587 3.223 2.307 1.00 88.81 171 GLU A C 1
ATOM 1319 O O . GLU A 1 171 ? -6.896 4.040 2.913 1.00 88.81 171 GLU A O 1
ATOM 1324 N N . ARG A 1 172 ? -8.833 2.919 2.683 1.00 91.12 172 ARG A N 1
ATOM 1325 C CA . ARG A 1 172 ? -9.509 3.600 3.798 1.00 91.12 172 ARG A CA 1
ATOM 1326 C C . ARG A 1 172 ? -8.738 3.442 5.106 1.00 91.12 172 ARG A C 1
ATOM 1328 O O . ARG A 1 172 ? -8.450 4.435 5.776 1.00 91.12 172 ARG A O 1
ATOM 1335 N N . VAL A 1 173 ? -8.368 2.208 5.438 1.00 93.00 173 VAL A N 1
A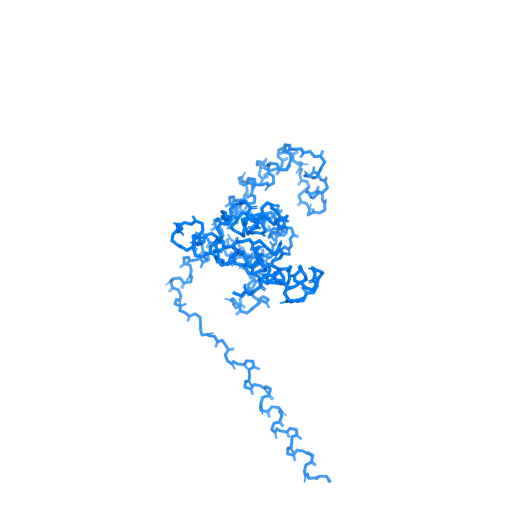TOM 1336 C CA . VAL A 1 173 ? -7.684 1.882 6.691 1.00 93.00 173 VAL A CA 1
ATOM 1337 C C . VAL A 1 173 ? -6.276 2.471 6.717 1.00 93.00 173 VAL A C 1
ATOM 1339 O O . VAL A 1 173 ? -5.924 3.182 7.659 1.00 93.00 173 VAL A O 1
ATOM 1342 N N . MET A 1 174 ? -5.469 2.234 5.678 1.00 90.44 174 MET A N 1
ATOM 1343 C CA . MET A 1 174 ? -4.064 2.651 5.681 1.00 90.44 174 MET A CA 1
ATOM 1344 C C . MET A 1 174 ? -3.908 4.167 5.579 1.00 90.44 174 MET A C 1
ATOM 1346 O O . MET A 1 174 ? -3.092 4.728 6.313 1.00 90.44 174 MET A O 1
ATOM 1350 N N . LEU A 1 175 ? -4.721 4.849 4.757 1.00 86.44 175 LEU A N 1
ATOM 1351 C CA . LEU A 1 175 ? -4.712 6.315 4.694 1.00 86.44 175 LEU A CA 1
ATOM 1352 C C . LEU A 1 175 ? -5.071 6.919 6.050 1.00 86.44 175 LEU A C 1
ATOM 1354 O O . LEU A 1 175 ? -4.443 7.888 6.478 1.00 86.44 175 LEU A O 1
ATOM 1358 N N . LYS A 1 176 ? -6.065 6.351 6.742 1.00 90.56 176 LYS A N 1
ATOM 1359 C CA . LYS A 1 176 ? -6.485 6.871 8.040 1.00 90.56 176 LYS A CA 1
ATOM 1360 C C . LYS A 1 176 ? -5.428 6.627 9.123 1.00 90.56 176 LYS A C 1
ATOM 1362 O O . LYS A 1 176 ? -5.098 7.569 9.841 1.00 90.56 176 LYS A O 1
ATOM 1367 N N . LYS A 1 177 ? -4.834 5.429 9.188 1.00 91.75 177 LYS A N 1
ATOM 1368 C CA . LYS A 1 177 ? -3.717 5.129 10.105 1.00 91.75 177 LYS A CA 1
ATOM 1369 C C . LYS A 1 177 ? -2.514 6.038 9.857 1.00 91.75 177 LYS A C 1
ATOM 1371 O O . LYS A 1 177 ? -1.947 6.573 10.803 1.00 91.75 177 LYS A O 1
ATOM 1376 N N . GLU A 1 178 ? -2.144 6.262 8.596 1.00 87.69 178 GLU A N 1
ATOM 1377 C CA . GLU A 1 178 ? -1.025 7.146 8.254 1.00 87.69 178 GLU A CA 1
ATOM 1378 C C . GLU A 1 178 ? -1.306 8.611 8.628 1.00 87.69 178 GLU A C 1
ATOM 1380 O O . GLU A 1 178 ? -0.418 9.316 9.108 1.00 87.69 178 GLU A O 1
ATOM 1385 N N . GLN A 1 179 ? -2.539 9.091 8.440 1.00 85.50 179 GLN A N 1
ATOM 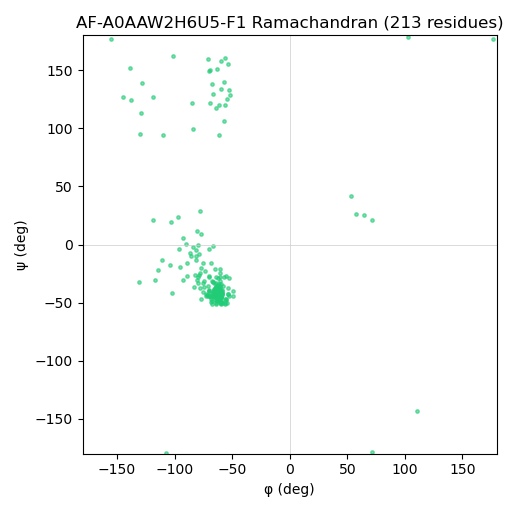1386 C CA . GLN A 1 179 ? -2.934 10.428 8.893 1.00 85.50 179 GLN A CA 1
ATOM 1387 C C . GLN A 1 179 ? -2.839 10.572 10.412 1.00 85.50 179 GLN A C 1
ATOM 1389 O O . GLN A 1 179 ? -2.347 11.597 10.890 1.00 85.50 179 GLN A O 1
ATOM 1394 N N . ASP A 1 180 ? -3.283 9.561 11.157 1.00 87.50 180 ASP A N 1
ATOM 1395 C CA . ASP A 1 180 ? -3.228 9.567 12.616 1.00 87.50 180 ASP A CA 1
ATOM 1396 C C . ASP A 1 180 ? -1.767 9.504 13.110 1.00 87.50 180 ASP A C 1
ATOM 1398 O O . ASP A 1 180 ? -1.391 10.303 13.965 1.00 87.50 180 ASP A O 1
ATOM 1402 N N . GLU A 1 181 ? -0.903 8.685 12.491 1.00 85.19 181 GLU A N 1
ATOM 1403 C CA . GLU A 1 181 ? 0.549 8.660 12.761 1.00 85.19 181 GLU A CA 1
ATOM 1404 C C . GLU A 1 181 ? 1.200 10.026 12.476 1.00 85.19 181 GLU A C 1
ATOM 1406 O O . GLU A 1 181 ? 1.995 10.541 13.266 1.00 85.19 181 GLU A O 1
ATOM 1411 N N . ARG A 1 182 ? 0.858 10.659 11.345 1.00 82.44 182 ARG A N 1
ATOM 1412 C CA . ARG A 1 182 ? 1.360 11.998 10.993 1.00 82.44 182 ARG A CA 1
ATOM 1413 C C . ARG A 1 182 ? 0.900 13.057 11.991 1.00 82.44 182 ARG A C 1
ATOM 1415 O O . ARG A 1 182 ? 1.651 14.000 12.242 1.00 82.44 182 ARG A O 1
ATOM 1422 N N . ARG A 1 183 ? -0.318 12.940 12.522 1.00 83.94 183 ARG A N 1
ATOM 1423 C CA . ARG A 1 183 ? -0.840 13.842 13.550 1.00 83.94 183 ARG A CA 1
ATOM 1424 C C . ARG A 1 183 ? -0.093 13.647 14.868 1.00 83.94 183 ARG A C 1
ATOM 1426 O O . ARG A 1 183 ? 0.416 14.627 15.401 1.00 83.94 183 ARG A O 1
ATOM 1433 N N . GLU A 1 184 ? 0.055 12.405 15.317 1.00 82.00 184 GLU A N 1
ATOM 1434 C CA . GLU A 1 184 ? 0.798 12.057 16.532 1.00 82.00 184 GLU A CA 1
ATOM 1435 C C . GLU A 1 184 ? 2.237 12.586 16.467 1.00 82.00 184 GLU A C 1
ATOM 1437 O O . GLU A 1 184 ? 2.670 13.282 17.380 1.00 82.00 184 GLU A O 1
ATOM 1442 N N . ASN A 1 185 ? 2.943 12.379 15.351 1.00 79.38 185 ASN A N 1
ATOM 1443 C CA . ASN A 1 185 ? 4.312 12.875 15.150 1.00 79.38 185 ASN A CA 1
ATOM 1444 C C . ASN A 1 185 ? 4.431 14.411 15.178 1.00 79.38 185 ASN A C 1
ATOM 1446 O O . ASN A 1 185 ? 5.486 14.947 15.513 1.00 79.38 185 ASN A O 1
ATOM 1450 N N . ARG A 1 186 ? 3.378 15.145 14.790 1.00 79.69 186 ARG A N 1
ATOM 1451 C CA . ARG A 1 186 ? 3.360 16.616 14.903 1.00 79.69 186 ARG A CA 1
ATOM 1452 C C . ARG A 1 186 ? 3.172 17.065 16.347 1.00 79.69 186 ARG A C 1
ATOM 1454 O O . ARG A 1 186 ? 3.750 18.075 16.730 1.00 79.69 186 ARG A O 1
ATOM 1461 N N . GLU A 1 187 ? 2.368 16.332 17.112 1.00 79.81 187 GLU A N 1
ATOM 1462 C CA . GLU A 1 187 ? 2.045 16.636 18.509 1.00 79.81 187 GLU A CA 1
ATOM 1463 C C . GLU A 1 187 ? 3.183 16.234 19.465 1.00 79.81 187 GLU A C 1
ATOM 1465 O O . GLU A 1 187 ? 3.484 16.968 20.400 1.00 79.81 187 GLU A O 1
ATOM 1470 N N . SER A 1 188 ? 3.864 15.115 19.200 1.00 68.75 188 SER A N 1
ATOM 1471 C CA . SER A 1 188 ? 4.955 14.579 20.035 1.00 68.75 188 SER A CA 1
ATOM 1472 C C . SER A 1 188 ? 6.349 15.150 19.716 1.00 68.75 188 SER A C 1
ATOM 1474 O O . SER A 1 188 ? 7.293 14.928 20.473 1.00 68.75 188 SER A O 1
ATOM 1476 N N . GLY A 1 189 ? 6.489 15.947 18.649 1.00 59.03 189 GLY A N 1
ATOM 1477 C CA . GLY A 1 189 ? 7.770 16.530 18.232 1.00 59.03 189 GLY A CA 1
ATOM 1478 C C . GLY A 1 189 ? 8.744 15.500 17.630 1.00 59.03 189 GLY A C 1
ATOM 1479 O O . GLY A 1 189 ? 8.401 14.330 17.462 1.00 59.03 189 GLY A O 1
ATOM 1480 N N . PRO A 1 190 ? 9.969 15.900 17.230 1.00 55.31 190 PRO A N 1
ATOM 1481 C CA . PRO A 1 190 ? 10.922 14.966 16.643 1.00 55.31 190 PRO A CA 1
ATOM 1482 C C . PRO A 1 190 ? 11.310 13.912 17.680 1.00 55.31 190 PRO A C 1
ATOM 1484 O O . PRO A 1 190 ? 11.946 14.243 18.680 1.00 55.31 190 PRO A O 1
ATOM 1487 N N . PHE A 1 191 ? 10.997 12.641 17.410 1.00 50.94 191 PHE A N 1
ATOM 1488 C CA . PHE A 1 191 ? 11.578 11.539 18.170 1.00 50.94 191 PHE A CA 1
ATOM 1489 C C . PHE A 1 191 ? 13.105 11.703 18.184 1.00 50.94 191 PHE A C 1
ATOM 1491 O O . PHE A 1 191 ? 13.710 11.866 17.110 1.00 50.94 191 PHE A O 1
ATOM 1498 N N . PRO A 1 192 ? 13.759 11.655 19.358 1.00 42.31 192 PRO A N 1
ATOM 1499 C CA . PRO A 1 192 ? 15.204 11.585 19.406 1.00 42.31 192 PRO A CA 1
ATOM 1500 C C . PRO A 1 192 ? 15.605 10.363 18.586 1.00 42.31 192 PRO A C 1
ATOM 1502 O O . PRO A 1 192 ? 15.186 9.247 18.886 1.00 42.31 192 PRO A O 1
ATOM 1505 N N . ARG A 1 193 ? 16.399 10.552 17.525 1.00 42.25 193 ARG A N 1
ATOM 1506 C CA . ARG A 1 193 ? 17.039 9.416 16.854 1.00 42.25 193 ARG A CA 1
ATOM 1507 C C . ARG A 1 193 ? 17.844 8.716 17.936 1.00 42.25 193 ARG A C 1
ATOM 1509 O O . ARG A 1 193 ? 18.847 9.268 18.383 1.00 42.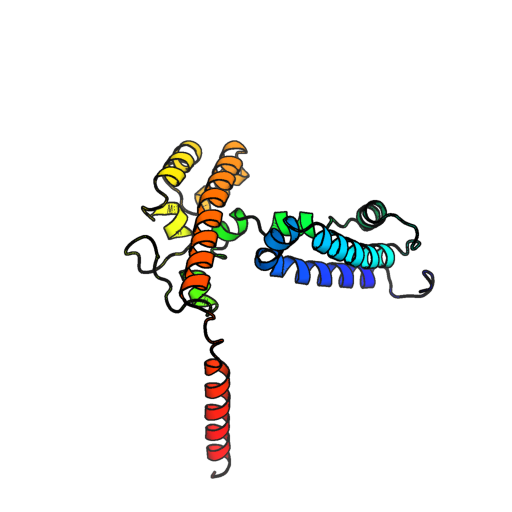25 193 ARG A O 1
ATOM 1516 N N . THR A 1 194 ? 17.385 7.561 18.403 1.00 41.44 194 THR A N 1
ATOM 1517 C CA . THR A 1 194 ? 18.026 6.821 19.487 1.00 41.44 194 THR A CA 1
ATOM 1518 C C . THR A 1 194 ? 19.435 6.430 19.049 1.00 41.44 194 THR A C 1
ATOM 1520 O O . THR A 1 194 ? 19.658 5.398 18.420 1.00 41.44 194 THR A O 1
ATOM 1523 N N . SER A 1 195 ? 20.406 7.268 19.407 1.00 37.06 195 SER A N 1
ATOM 1524 C CA . SER A 1 195 ? 21.849 7.015 19.354 1.00 37.06 195 SER A CA 1
ATOM 1525 C C . SER A 1 195 ? 22.282 5.929 20.352 1.00 37.06 195 SER A C 1
ATOM 1527 O O . SER A 1 195 ? 23.451 5.545 20.397 1.00 37.06 195 SER A O 1
ATOM 1529 N N . ALA A 1 196 ? 21.333 5.392 21.126 1.00 40.19 196 ALA A N 1
ATOM 1530 C CA . ALA A 1 196 ? 21.535 4.360 22.133 1.00 40.19 196 ALA A CA 1
ATOM 1531 C C . ALA A 1 196 ? 22.100 3.048 21.560 1.00 40.19 196 ALA A C 1
ATOM 1533 O O . ALA A 1 196 ? 22.852 2.364 22.249 1.00 40.19 196 ALA A O 1
ATOM 1534 N N . ARG A 1 197 ? 21.839 2.720 20.283 1.00 40.62 197 ARG A N 1
ATOM 1535 C CA . ARG A 1 197 ? 22.367 1.482 19.677 1.00 40.62 197 ARG A CA 1
ATOM 1536 C C . ARG A 1 197 ? 23.867 1.547 19.362 1.00 40.62 197 ARG A C 1
ATOM 1538 O O . ARG A 1 197 ? 24.515 0.510 19.287 1.00 40.62 197 ARG A O 1
ATOM 1545 N N . THR A 1 198 ? 24.437 2.743 19.209 1.00 37.38 198 THR A N 1
ATOM 1546 C CA . THR A 1 198 ? 25.868 2.912 18.912 1.00 37.38 198 THR A CA 1
ATOM 1547 C C . THR A 1 198 ? 26.727 2.996 20.173 1.00 37.38 198 THR A C 1
ATOM 1549 O O . THR A 1 198 ? 27.885 2.596 20.121 1.00 37.38 198 THR A O 1
ATOM 1552 N N . ARG A 1 199 ? 26.180 3.461 21.309 1.00 38.47 199 ARG A N 1
ATOM 1553 C CA . ARG A 1 199 ? 26.936 3.557 22.574 1.00 38.47 199 ARG A CA 1
ATOM 1554 C C . ARG A 1 199 ? 27.194 2.193 23.219 1.00 38.47 199 ARG A C 1
ATOM 1556 O O . ARG A 1 199 ? 28.340 1.931 23.575 1.00 38.47 199 ARG A O 1
ATOM 1563 N N . GLY A 1 200 ? 26.199 1.299 23.243 1.00 36.56 200 GLY A N 1
ATOM 1564 C CA . GLY A 1 200 ? 26.359 -0.048 23.817 1.00 36.56 200 GLY A CA 1
ATOM 1565 C C . GLY A 1 200 ? 27.459 -0.869 23.132 1.00 36.56 200 GLY A C 1
ATOM 1566 O O . GLY A 1 200 ? 28.310 -1.445 23.799 1.00 36.56 200 GLY A O 1
ATOM 1567 N N . LEU A 1 201 ? 27.542 -0.807 21.797 1.00 42.84 201 LEU A N 1
ATOM 1568 C CA . LEU A 1 201 ? 28.571 -1.520 21.027 1.00 42.84 201 LEU A CA 1
ATOM 1569 C C . LEU A 1 201 ? 29.986 -0.945 21.215 1.00 42.84 201 LEU A C 1
ATOM 1571 O O . LEU A 1 201 ? 30.969 -1.668 21.062 1.00 42.84 201 LEU A O 1
ATOM 1575 N N . THR A 1 202 ? 30.125 0.348 21.528 1.00 45.22 202 THR A N 1
ATOM 1576 C CA . THR A 1 202 ? 31.441 0.956 21.803 1.00 45.22 202 THR A CA 1
ATOM 1577 C C . THR A 1 202 ? 31.940 0.694 23.220 1.00 45.22 202 THR A C 1
ATOM 1579 O O . THR A 1 202 ? 33.151 0.606 23.425 1.00 45.22 202 THR A O 1
ATOM 1582 N N . GLU A 1 203 ? 31.030 0.558 24.184 1.00 43.78 203 GLU A N 1
ATOM 1583 C CA . GLU A 1 203 ? 31.355 0.302 25.590 1.00 43.78 203 GLU A CA 1
ATOM 1584 C C . GLU A 1 203 ? 31.741 -1.167 25.795 1.00 43.78 203 GLU A C 1
ATOM 1586 O O . GLU A 1 203 ? 32.832 -1.448 26.289 1.00 43.78 203 GLU A O 1
ATOM 1591 N N . GLU A 1 204 ? 30.955 -2.090 25.235 1.00 44.12 204 GLU A N 1
ATOM 1592 C CA . GLU A 1 204 ? 31.216 -3.534 25.261 1.00 44.12 204 GLU A CA 1
ATOM 1593 C C . GLU A 1 204 ? 32.529 -3.899 24.535 1.00 44.12 204 GLU A C 1
ATOM 1595 O O . GLU A 1 204 ? 33.300 -4.750 24.984 1.00 44.12 204 GLU A O 1
ATOM 1600 N N . ARG A 1 205 ? 32.874 -3.178 23.455 1.00 49.31 205 ARG A N 1
ATOM 1601 C CA . ARG A 1 205 ? 34.149 -3.348 22.732 1.00 49.31 205 ARG A CA 1
ATOM 1602 C C . ARG A 1 205 ? 35.353 -2.762 23.480 1.00 49.31 205 ARG A C 1
ATOM 1604 O O . ARG A 1 205 ? 36.455 -3.297 23.360 1.00 49.31 205 ARG A O 1
ATOM 1611 N N . ARG A 1 206 ? 35.169 -1.688 24.260 1.00 50.97 206 ARG A N 1
ATOM 1612 C CA . ARG A 1 206 ? 36.212 -1.140 25.152 1.00 50.97 206 ARG A CA 1
ATOM 1613 C C . ARG A 1 206 ? 36.464 -2.049 26.350 1.00 50.97 206 ARG A C 1
ATOM 1615 O O . ARG A 1 206 ? 37.608 -2.163 26.784 1.00 50.97 206 ARG A O 1
ATOM 1622 N N . GLU A 1 207 ? 35.423 -2.690 26.865 1.00 51.69 207 GLU A N 1
ATOM 1623 C CA . GLU A 1 207 ? 35.515 -3.579 28.020 1.00 51.69 207 GLU A CA 1
ATOM 1624 C C . GLU A 1 207 ? 36.142 -4.934 27.652 1.00 51.69 207 GLU A C 1
ATOM 1626 O O . GLU A 1 207 ? 37.054 -5.391 28.343 1.00 51.69 207 GLU A O 1
ATOM 1631 N N . ASN A 1 208 ? 35.788 -5.506 26.493 1.00 53.06 208 ASN A N 1
ATOM 1632 C CA . ASN A 1 208 ? 36.462 -6.698 25.958 1.00 53.06 208 ASN A CA 1
ATOM 1633 C C . ASN A 1 208 ? 37.934 -6.444 25.587 1.00 53.06 208 ASN A C 1
ATOM 1635 O O . ASN A 1 208 ? 38.776 -7.316 25.792 1.00 53.06 208 ASN A O 1
ATOM 1639 N N . GLY A 1 209 ? 38.270 -5.242 25.104 1.00 53.66 209 GLY A N 1
ATOM 1640 C CA . GLY A 1 209 ? 39.656 -4.867 24.803 1.00 53.66 209 GLY A CA 1
ATOM 1641 C C . GLY A 1 209 ? 40.557 -4.766 26.042 1.00 53.66 209 GLY A C 1
ATOM 1642 O O . GLY A 1 209 ? 41.737 -5.090 25.958 1.00 53.66 209 GLY A O 1
ATOM 1643 N N . ARG A 1 210 ? 40.020 -4.374 27.209 1.00 53.53 210 ARG A N 1
ATOM 1644 C CA . ARG A 1 210 ? 40.792 -4.366 28.468 1.00 53.53 210 ARG A CA 1
ATOM 1645 C C . ARG A 1 210 ? 41.000 -5.765 29.039 1.00 53.53 210 ARG A C 1
ATOM 1647 O O . ARG A 1 210 ? 42.047 -6.023 29.617 1.00 53.53 210 ARG A O 1
ATOM 1654 N N . ARG A 1 211 ? 40.035 -6.673 28.862 1.00 53.81 211 ARG A N 1
ATOM 1655 C CA . ARG A 1 211 ? 40.132 -8.055 29.365 1.00 53.81 211 ARG A CA 1
ATOM 1656 C C . ARG A 1 211 ? 4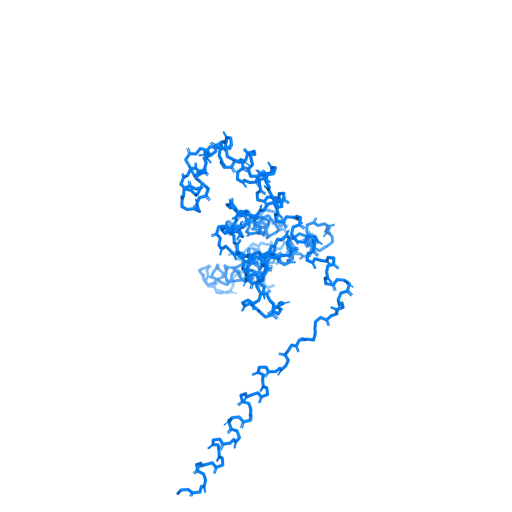1.161 -8.900 28.607 1.00 53.81 211 ARG A C 1
ATOM 1658 O O . ARG A 1 211 ? 41.751 -9.786 29.207 1.00 53.81 211 ARG A O 1
ATOM 1665 N N . GLN A 1 212 ? 41.424 -8.605 27.332 1.00 55.09 212 GLN A N 1
ATOM 1666 C CA . GLN A 1 212 ? 42.450 -9.297 26.535 1.00 55.09 212 GLN A CA 1
ATOM 1667 C C . GLN A 1 212 ? 43.885 -8.788 26.756 1.00 55.09 212 GLN A C 1
ATOM 1669 O O . GLN A 1 212 ? 44.818 -9.428 26.289 1.00 55.09 212 GLN A O 1
ATOM 1674 N N . ALA A 1 213 ? 44.082 -7.667 27.457 1.00 52.91 213 ALA A N 1
ATOM 1675 C CA . ALA A 1 213 ? 45.410 -7.091 27.702 1.00 52.91 213 ALA A CA 1
ATOM 1676 C C . ALA A 1 213 ? 46.033 -7.492 29.058 1.00 52.91 213 ALA A C 1
ATOM 1678 O O . ALA A 1 213 ? 47.165 -7.109 29.336 1.00 52.91 213 ALA A O 1
ATOM 1679 N N . CYS A 1 214 ? 45.307 -8.234 29.903 1.00 51.06 214 CYS A N 1
ATOM 1680 C CA . CYS A 1 214 ? 45.759 -8.666 31.236 1.00 51.06 214 CYS A CA 1
ATOM 1681 C C . CYS A 1 214 ? 45.830 -10.200 31.397 1.00 51.06 214 CYS A C 1
ATOM 1683 O O . CYS A 1 214 ? 45.772 -10.683 32.527 1.00 51.06 214 CYS A O 1
ATOM 1685 N N . GLY A 1 215 ? 45.922 -10.950 30.294 1.00 44.16 215 GLY A N 1
ATOM 1686 C CA . GLY A 1 215 ? 46.138 -12.403 30.283 1.00 44.16 215 GLY A CA 1
ATOM 1687 C C . GLY A 1 215 ? 47.509 -12.760 29.737 1.00 44.16 215 GLY A C 1
ATOM 1688 O O . GLY A 1 215 ? 47.918 -12.095 28.760 1.00 44.16 215 GLY A O 1
#